Protein AF-A0A2G5DQH4-F1 (afdb_monomer)

Secondary structure (DSSP, 8-state):
-TTT-SS--PPPHHHHHS-HHHHHHHHHHHTTTGGGHHHHHHHHHHS-GGGS-TTTHHHHHHHHHHHHHIIIIIHHHHHHHHHHHHHIIIIIHHHHHHHHHHHHHHHHHH--TT-PPPPGGG--HHHHHHHSSEEEE--HHHHHHTTTTT-HHHHHH-TTS-GGGHHHHHHHHHHHHGGG-EEEE--HHHHHHHHHT--EEETTTEEE-HHHH-TTT-HHHHHHHHHS----

pLDDT: mean 91.18, std 9.15, range [42.0, 98.44]

Nearest PDB structures (foldseek):
  8xks-assembly1_K  TM=8.852E-01  e=1.073E-12  Chlamydomonas reinhardtii
  8xqx-assembly1_M  TM=8.611E-01  e=6.647E-13  Chlamydomonas reinhardtii

Mean predicted aligned error: 4.81 Å

Organism: Aquilegia coerulea (NCBI:txid218851)

Foldseek 3Di:
DQPPDPQDDFAAPCQCVVDPVSVLVLLCCLAVVLLQCVVVVCVVQLPDLVNDDPVCSVVSVVVVVVVVVCVVPVLVVQCVVPNPVSCCVVPVVVVSVVSNVVSVLSLQFQDDQPQADDDPVPDDLVLCLAQRTEQEADDVVVCVVVLNSSLPSVCSVPVPQGSVCSVVVSVVCCVPPVVSHHYYYDDQLSVLCSNAAAHHQDNPRRTGGCCVSPVPSNPSSVVSNVPTDNTD

Sequence (232 aa):
MLTGDTAWHPPYKNEFQSSTPLRKAMIFGYGPLRTFMSIGHWLIWHFNLEKFRPSEIKRVKISLACVFAFMAIGWPLIVYYTGIWGWIKFWLMPWLGYHFWMSTFTMVHHTAPHIPFKAPKEWNAAQAQLNGTVHCDYPRWIEILCHDINVHIPHHISPRIPSYNLRGAHQSLQENWGKYLNEASWNWRLMKTILTICHVYDEEQNYVSFEEIAPEDSQPIAFLRKMMPDTA

Solvent-accessible surface area (backbone atoms only — not comparable to full-atom values): 12705 Å² total; per-residue (Å²): 52,79,87,73,44,87,86,69,70,65,52,45,60,66,67,49,68,69,38,71,70,59,30,52,50,46,52,46,39,55,22,88,38,31,42,45,41,46,52,59,50,46,59,66,55,74,71,39,72,87,77,49,57,82,93,42,46,69,61,51,52,50,54,50,49,52,52,50,49,42,56,71,48,49,51,56,50,39,30,70,78,49,34,69,66,35,35,43,62,74,45,51,48,54,51,50,51,50,30,34,50,54,21,43,51,54,44,56,28,64,52,55,72,87,46,70,76,37,56,75,93,74,53,48,72,66,58,47,32,44,42,51,28,30,27,37,51,62,64,67,70,57,28,61,78,53,52,41,59,38,49,35,39,47,41,64,71,37,75,81,61,52,53,94,48,29,64,63,48,41,50,53,42,45,78,77,45,41,95,48,53,39,77,50,66,73,33,44,33,59,53,41,46,44,40,51,35,55,47,28,49,35,93,90,55,32,38,41,26,54,54,78,80,38,53,90,77,23,57,68,38,56,51,48,57,72,71,46,56,76,51,115

InterPro domains:
  IPR005804 Fatty acid desaturase domain [PF00487] (6-181)
  IPR012171 Fatty acid desaturase [PTHR32100] (2-205)

Radius of gyration: 19.72 Å; Cα contacts (8 Å, |Δi|>4): 278; chains: 1; bounding box: 48×48×58 Å

Structure (mmCIF, N/CA/C/O backbone):
data_AF-A0A2G5DQH4-F1
#
_entry.id   AF-A0A2G5DQH4-F1
#
loop_
_atom_site.group_PDB
_atom_site.id
_atom_site.type_symbol
_atom_site.label_atom_id
_atom_site.label_alt_id
_atom_site.label_comp_id
_atom_site.label_asym_id
_atom_site.label_entity_id
_atom_site.label_seq_id
_atom_site.pdbx_PDB_ins_code
_atom_site.Cartn_x
_atom_site.Cartn_y
_atom_site.Cartn_z
_atom_site.occupancy
_atom_site.B_iso_or_equiv
_atom_site.auth_seq_id
_atom_site.auth_comp_id
_atom_site.auth_asym_id
_atom_site.auth_atom_id
_atom_site.pdbx_PDB_model_num
ATOM 1 N N . MET A 1 1 ? 1.771 -2.542 19.227 1.00 45.59 1 MET A N 1
ATOM 2 C CA . MET A 1 1 ? 1.569 -2.320 17.779 1.00 45.59 1 MET A CA 1
ATOM 3 C C . MET A 1 1 ? 2.196 -1.020 17.318 1.00 45.59 1 MET A C 1
ATOM 5 O O . MET A 1 1 ? 3.035 -1.102 16.445 1.00 45.59 1 MET A O 1
ATOM 9 N N . LEU A 1 2 ? 1.927 0.136 17.932 1.00 42.00 2 LEU A N 1
ATOM 10 C CA . LEU A 1 2 ? 2.405 1.425 17.395 1.00 42.00 2 LEU A CA 1
ATOM 11 C C . LEU A 1 2 ? 3.932 1.576 17.202 1.00 42.00 2 LEU A C 1
ATOM 13 O O . LEU A 1 2 ? 4.357 2.363 16.367 1.00 42.00 2 LEU A O 1
ATOM 17 N N . THR A 1 3 ? 4.761 0.837 17.945 1.00 43.44 3 THR A N 1
ATOM 18 C CA . THR A 1 3 ? 6.232 0.827 17.788 1.00 43.44 3 THR A CA 1
ATOM 19 C C . THR A 1 3 ? 6.815 -0.538 17.404 1.00 43.44 3 THR A C 1
ATOM 21 O O . THR A 1 3 ? 8.019 -0.648 17.195 1.00 43.44 3 THR A O 1
ATOM 24 N N . GLY A 1 4 ? 5.985 -1.585 17.332 1.00 43.66 4 GLY A N 1
ATOM 25 C CA . GLY A 1 4 ? 6.415 -2.967 17.057 1.00 43.66 4 GLY A CA 1
ATOM 26 C C . GLY A 1 4 ? 5.836 -3.564 15.773 1.00 43.66 4 GLY A C 1
ATOM 27 O O . GLY A 1 4 ? 6.356 -4.565 15.290 1.00 43.66 4 GLY A O 1
ATOM 28 N N . ASP A 1 5 ? 4.778 -2.961 15.227 1.00 51.75 5 ASP A N 1
ATOM 29 C CA . ASP A 1 5 ? 4.293 -3.235 13.878 1.00 51.75 5 ASP A CA 1
ATOM 30 C C . ASP A 1 5 ? 5.127 -2.399 12.905 1.00 51.75 5 ASP A C 1
ATOM 32 O O . ASP A 1 5 ? 5.158 -1.171 12.978 1.00 51.75 5 ASP A O 1
ATOM 36 N N . THR A 1 6 ? 5.880 -3.076 12.048 1.00 51.16 6 THR A N 1
ATOM 37 C CA . THR A 1 6 ? 6.781 -2.440 11.084 1.00 51.16 6 THR A CA 1
ATOM 38 C C . THR A 1 6 ? 6.105 -2.156 9.745 1.00 51.16 6 THR A C 1
ATOM 40 O O . THR A 1 6 ? 6.731 -1.535 8.885 1.00 51.16 6 THR A O 1
ATOM 43 N N . ALA A 1 7 ? 4.864 -2.609 9.541 1.00 52.09 7 ALA A N 1
ATOM 44 C CA . ALA A 1 7 ? 4.185 -2.529 8.253 1.00 52.09 7 ALA A CA 1
ATOM 45 C C . ALA A 1 7 ? 3.324 -1.265 8.116 1.00 52.09 7 ALA A C 1
ATOM 47 O O . ALA A 1 7 ? 3.324 -0.642 7.051 1.00 52.09 7 ALA A O 1
ATOM 48 N N . TRP A 1 8 ? 2.608 -0.865 9.174 1.00 65.88 8 TRP A N 1
ATOM 49 C CA . TRP A 1 8 ? 1.694 0.280 9.136 1.00 65.88 8 TRP A CA 1
ATOM 50 C C . TRP A 1 8 ? 1.482 0.916 10.517 1.00 65.88 8 TRP A C 1
ATOM 52 O O . TRP A 1 8 ? 1.213 0.219 11.493 1.00 65.88 8 TRP A O 1
ATOM 62 N N . HIS A 1 9 ? 1.530 2.250 10.592 1.00 74.19 9 HIS A N 1
ATOM 63 C CA . HIS A 1 9 ? 1.085 3.004 11.764 1.00 74.19 9 HIS A CA 1
ATOM 64 C C . HIS A 1 9 ? 0.347 4.285 11.332 1.00 74.19 9 HIS A C 1
ATOM 66 O O . HIS A 1 9 ? 0.836 5.014 10.466 1.00 74.19 9 HIS A O 1
ATOM 72 N N . PRO A 1 10 ? -0.830 4.587 11.905 1.00 82.50 10 PRO A N 1
ATOM 73 C CA . PRO A 1 10 ? -1.456 5.891 11.729 1.00 82.50 10 PRO A CA 1
ATOM 74 C C . PRO A 1 10 ? -0.605 6.994 12.384 1.00 82.50 10 PRO A C 1
ATOM 76 O O . PRO A 1 10 ? 0.121 6.723 13.345 1.00 82.50 10 PRO A O 1
ATOM 79 N N . PRO A 1 11 ? -0.690 8.240 11.892 1.00 86.94 11 PRO A N 1
ATOM 80 C CA . PRO A 1 11 ? -0.103 9.391 12.562 1.00 86.94 11 PRO A CA 1
ATOM 81 C C . PRO A 1 11 ? -0.730 9.601 13.943 1.00 86.94 11 PRO A C 1
ATOM 83 O O . PRO A 1 11 ? -1.911 9.310 14.165 1.00 86.94 11 PRO A O 1
ATOM 86 N N . TYR A 1 12 ? 0.054 10.161 14.859 1.00 86.50 12 TYR A N 1
ATOM 87 C CA . TYR A 1 12 ? -0.428 10.578 16.170 1.00 86.50 12 TYR A CA 1
ATOM 88 C C . TYR A 1 12 ? -1.029 11.990 16.139 1.00 86.50 12 TYR A C 1
ATOM 90 O O . TYR A 1 12 ? -0.661 12.836 15.319 1.00 86.50 12 TYR A O 1
ATOM 98 N N . LYS A 1 13 ? -1.916 12.293 17.098 1.00 86.94 13 LYS A N 1
ATOM 99 C CA . LYS A 1 13 ? -2.510 13.635 17.261 1.00 86.94 13 LYS A CA 1
ATOM 100 C C . LYS A 1 13 ? -1.456 14.739 17.433 1.00 86.94 13 LYS A C 1
ATOM 102 O O . LYS A 1 13 ? -1.598 15.810 16.850 1.00 86.94 13 LYS A O 1
ATOM 107 N N . ASN A 1 14 ? -0.383 14.485 18.184 1.00 87.12 14 ASN A N 1
ATOM 108 C CA . ASN A 1 14 ? 0.699 15.456 18.391 1.00 87.12 14 ASN A CA 1
ATOM 109 C C . ASN A 1 14 ? 1.501 15.723 17.102 1.00 87.12 14 ASN A C 1
ATOM 111 O O . ASN A 1 14 ? 1.819 16.874 16.812 1.00 87.12 14 ASN A O 1
ATOM 115 N N . GLU A 1 15 ? 1.779 14.691 16.299 1.00 85.88 15 GLU A N 1
ATOM 116 C CA . GLU A 1 15 ? 2.396 14.840 14.974 1.00 85.88 15 GLU A CA 1
ATOM 117 C C . GLU A 1 15 ? 1.488 15.658 14.057 1.00 85.88 15 GLU A C 1
ATOM 119 O O . GLU A 1 15 ? 1.948 16.585 13.385 1.00 85.88 15 GLU A O 1
ATOM 124 N N . PHE A 1 16 ? 0.183 15.379 14.102 1.00 87.81 16 PHE A N 1
ATOM 125 C CA . PHE A 1 16 ? -0.828 16.103 13.345 1.00 87.81 16 PHE A CA 1
ATOM 126 C C . PHE A 1 16 ? -0.912 17.592 13.689 1.00 87.81 16 PHE A C 1
ATOM 128 O O . PHE A 1 16 ? -1.070 18.433 12.802 1.00 87.81 16 PHE A O 1
ATOM 135 N N . GLN A 1 17 ? -0.764 17.931 14.966 1.00 87.38 17 GLN A N 1
ATOM 136 C CA . GLN A 1 17 ? -0.844 19.304 15.464 1.00 87.38 17 GLN A CA 1
ATOM 137 C C . GLN A 1 17 ? 0.491 20.064 15.410 1.00 87.38 17 GLN A C 1
ATOM 139 O O . GLN A 1 17 ? 0.510 21.266 15.658 1.00 87.38 17 GLN A O 1
ATOM 144 N N . SER A 1 18 ? 1.595 19.398 15.059 1.00 88.44 18 SER A N 1
ATOM 145 C CA . SER A 1 18 ? 2.945 19.975 15.126 1.00 88.44 18 SER A CA 1
ATOM 146 C C . SER A 1 18 ? 3.173 21.173 14.196 1.00 88.44 18 SER A C 1
ATOM 148 O O . SER A 1 18 ? 3.868 22.117 14.565 1.00 88.44 18 SER A O 1
ATOM 150 N N . SER A 1 19 ? 2.612 21.157 12.981 1.00 92.31 19 SER A N 1
ATOM 151 C CA . SER A 1 19 ? 2.711 22.275 12.039 1.00 92.31 19 SER A CA 1
ATOM 152 C C . SER A 1 19 ? 1.626 22.231 10.965 1.00 92.31 19 SER A C 1
ATOM 154 O O . SER A 1 19 ? 1.216 21.164 10.508 1.00 92.31 19 SER A O 1
ATOM 156 N N . THR A 1 20 ? 1.199 23.406 10.497 1.00 91.38 20 THR A N 1
ATOM 157 C CA . THR A 1 20 ? 0.192 23.535 9.431 1.00 91.38 20 THR A CA 1
ATOM 158 C C . THR A 1 20 ? 0.613 22.883 8.104 1.00 91.38 20 THR A C 1
ATOM 160 O O . THR A 1 20 ? -0.224 22.208 7.501 1.00 91.38 20 THR A O 1
ATOM 163 N N . PRO A 1 21 ? 1.866 23.021 7.614 1.00 93.12 21 PRO A N 1
ATOM 164 C CA . PRO A 1 21 ? 2.277 22.363 6.373 1.00 93.12 21 PRO A CA 1
ATOM 165 C C . PRO A 1 21 ? 2.238 20.837 6.476 1.00 93.12 21 PRO A C 1
ATOM 167 O O . PRO A 1 21 ? 1.704 20.182 5.581 1.00 93.12 21 PRO A O 1
ATOM 170 N N . LEU A 1 22 ? 2.741 20.272 7.583 1.00 91.00 22 LEU A N 1
ATOM 171 C CA . LEU A 1 22 ? 2.710 18.828 7.803 1.00 91.00 22 LEU A CA 1
ATOM 172 C C . LEU A 1 22 ? 1.266 18.333 7.919 1.00 91.00 22 LEU A C 1
ATOM 174 O O . LEU A 1 22 ? 0.909 17.359 7.261 1.00 91.00 22 LEU A O 1
ATOM 178 N N . A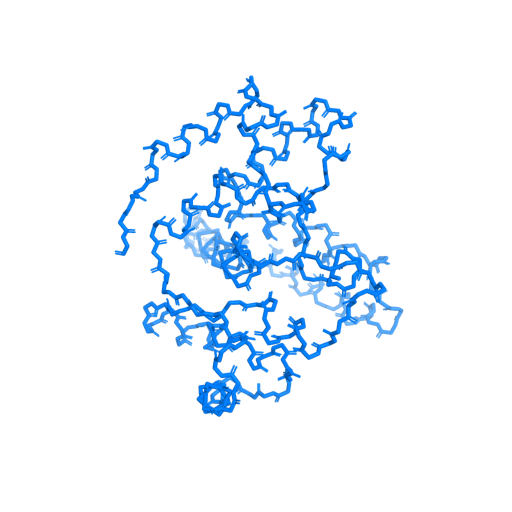RG A 1 23 ? 0.414 19.047 8.668 1.00 92.94 23 ARG A N 1
ATOM 179 C CA . ARG A 1 23 ? -1.022 18.765 8.790 1.00 92.94 23 ARG A CA 1
ATOM 180 C C . ARG A 1 23 ? -1.699 18.648 7.428 1.00 92.94 23 ARG A C 1
ATOM 182 O O . ARG A 1 23 ? -2.320 17.630 7.134 1.00 92.94 23 ARG A O 1
ATOM 189 N N . LYS A 1 24 ? -1.526 19.651 6.563 1.00 93.56 24 LYS A N 1
ATOM 190 C CA . LYS A 1 24 ? -2.089 19.642 5.203 1.00 93.56 24 LYS A CA 1
ATOM 191 C C . LYS A 1 24 ? -1.527 18.499 4.358 1.00 93.56 24 LYS A C 1
ATOM 193 O O . LYS A 1 24 ? -2.290 17.833 3.663 1.00 93.56 24 LYS A O 1
ATOM 198 N N . ALA A 1 25 ? -0.224 18.228 4.448 1.00 92.62 25 ALA A N 1
ATOM 199 C CA . ALA A 1 25 ? 0.393 17.101 3.752 1.00 92.62 25 ALA A CA 1
ATOM 200 C C . ALA A 1 25 ? -0.187 15.750 4.205 1.00 92.62 25 ALA A C 1
ATOM 202 O O . ALA A 1 25 ? -0.472 14.901 3.364 1.00 92.62 25 ALA A O 1
ATOM 203 N N . MET A 1 26 ? -0.430 15.562 5.507 1.00 93.25 26 MET A N 1
ATOM 204 C CA . MET A 1 26 ? -1.074 14.356 6.037 1.00 93.25 26 MET A CA 1
ATOM 205 C C . MET A 1 26 ? -2.530 14.234 5.595 1.00 93.25 26 MET A C 1
ATOM 207 O O . MET A 1 26 ? -2.931 13.142 5.211 1.00 93.25 26 MET A O 1
ATOM 211 N N . ILE A 1 27 ? -3.298 15.329 5.571 1.00 94.75 27 ILE A N 1
ATOM 212 C CA . ILE A 1 27 ? -4.686 15.323 5.079 1.00 94.75 27 ILE A CA 1
ATOM 213 C C . ILE A 1 27 ? -4.748 14.846 3.624 1.00 94.75 27 ILE A C 1
ATOM 215 O O . ILE A 1 27 ? -5.525 13.952 3.291 1.00 94.75 27 ILE A O 1
ATOM 219 N N . PHE A 1 28 ? -3.900 15.392 2.750 1.00 94.00 28 PHE A N 1
ATOM 220 C CA . PHE A 1 28 ? -3.856 14.955 1.353 1.00 94.00 28 PHE A CA 1
ATOM 221 C C . PHE A 1 28 ? -3.304 13.533 1.199 1.00 94.00 28 PHE A C 1
ATOM 223 O O . PHE A 1 28 ? -3.848 12.747 0.422 1.00 94.00 28 PHE A O 1
ATOM 230 N N . GLY A 1 29 ? -2.246 13.204 1.942 1.00 92.81 29 GLY A N 1
ATOM 231 C CA . GLY A 1 29 ? -1.572 11.911 1.894 1.00 92.81 29 GLY A CA 1
ATOM 232 C C . GLY A 1 29 ? -2.454 10.764 2.375 1.00 92.81 29 GLY A C 1
ATOM 233 O O . GLY A 1 29 ? -2.651 9.811 1.636 1.00 92.81 29 GLY A O 1
ATOM 234 N N . TYR A 1 30 ? -3.022 10.869 3.578 1.00 91.62 30 TYR A N 1
ATOM 235 C CA . TYR A 1 30 ? -3.849 9.827 4.201 1.00 91.62 30 TYR A CA 1
ATOM 236 C C . TYR A 1 30 ? -5.329 9.874 3.785 1.00 91.62 30 TYR A C 1
ATOM 238 O O . TYR A 1 30 ? -6.086 8.979 4.159 1.00 91.62 30 TYR A O 1
ATOM 246 N N . GLY A 1 31 ? -5.731 10.878 3.002 1.00 92.75 31 GLY A N 1
ATOM 247 C CA . GLY A 1 31 ? -7.040 10.956 2.359 1.00 92.75 31 GLY A CA 1
ATOM 248 C C . GLY A 1 31 ? -6.950 10.638 0.859 1.00 92.75 31 GLY A C 1
ATOM 249 O O . GLY A 1 31 ? -6.717 9.481 0.501 1.00 92.75 31 GLY A O 1
ATOM 250 N N . PRO A 1 32 ? -7.100 11.626 -0.048 1.00 93.38 32 PRO A N 1
ATOM 251 C CA . PRO A 1 32 ? -7.205 11.383 -1.492 1.00 93.38 32 PRO A CA 1
ATOM 252 C C . PRO A 1 32 ? -6.044 10.606 -2.126 1.00 93.38 32 PRO A C 1
ATOM 254 O O . PRO A 1 32 ? -6.254 9.891 -3.103 1.00 93.38 32 PRO A O 1
ATOM 257 N N . LEU A 1 33 ? -4.822 10.748 -1.603 1.00 94.38 33 LEU A N 1
ATOM 258 C CA . LEU A 1 33 ? -3.624 10.123 -2.172 1.00 94.38 33 LEU A CA 1
ATOM 259 C C . LEU A 1 33 ? -3.211 8.832 -1.456 1.00 94.38 33 LEU A C 1
ATOM 261 O O . LEU A 1 33 ? -2.172 8.259 -1.794 1.00 94.38 33 LEU A O 1
ATOM 265 N N . ARG A 1 34 ? -4.010 8.336 -0.502 1.00 93.06 34 ARG A N 1
ATOM 266 C CA . ARG A 1 34 ? -3.618 7.189 0.332 1.00 93.06 34 ARG A CA 1
ATOM 267 C C . ARG A 1 34 ? -3.392 5.925 -0.481 1.00 93.06 34 ARG A C 1
ATOM 269 O O . ARG A 1 34 ? -2.460 5.176 -0.204 1.00 93.06 34 ARG A O 1
ATOM 276 N N . THR A 1 35 ? -4.164 5.739 -1.549 1.00 93.88 35 THR A N 1
ATOM 277 C CA . THR A 1 35 ? -3.999 4.626 -2.494 1.00 93.88 35 THR A CA 1
ATOM 278 C C . THR A 1 35 ? -2.687 4.685 -3.285 1.00 93.88 35 THR A C 1
ATOM 280 O O . THR A 1 35 ? -2.313 3.701 -3.904 1.00 93.88 35 THR A O 1
ATOM 283 N N . PHE A 1 36 ? -1.929 5.779 -3.227 1.00 95.44 36 PHE A N 1
ATOM 284 C CA . PHE A 1 36 ? -0.620 5.911 -3.873 1.00 95.44 36 PHE A CA 1
ATOM 285 C C . PHE A 1 36 ? 0.521 6.180 -2.882 1.00 95.44 36 PHE A C 1
ATOM 287 O O . PHE A 1 36 ? 1.663 6.387 -3.296 1.00 95.44 36 PHE A O 1
ATOM 294 N N . MET A 1 37 ? 0.265 6.128 -1.570 1.00 92.12 37 MET A N 1
ATOM 295 C CA . MET A 1 37 ? 1.291 6.377 -0.548 1.00 92.12 37 MET A CA 1
ATOM 296 C C . MET A 1 37 ? 2.463 5.392 -0.600 1.00 92.12 37 MET A C 1
ATOM 298 O O . MET A 1 37 ? 3.572 5.740 -0.182 1.00 92.12 37 MET A O 1
ATOM 302 N N . SER A 1 38 ? 2.268 4.197 -1.167 1.00 93.00 38 SER A N 1
ATOM 303 C CA . SER A 1 38 ? 3.363 3.250 -1.389 1.00 93.00 38 SER A CA 1
ATOM 304 C C . SER A 1 38 ? 4.476 3.808 -2.291 1.00 93.00 38 SER A C 1
ATOM 306 O O . SER A 1 38 ? 5.608 3.350 -2.173 1.00 93.00 38 SER A O 1
ATOM 308 N N . ILE A 1 39 ? 4.213 4.821 -3.129 1.00 94.81 39 ILE A N 1
ATOM 309 C CA . ILE A 1 39 ? 5.245 5.520 -3.917 1.00 94.81 39 ILE A CA 1
ATOM 310 C C . ILE A 1 39 ? 6.213 6.261 -2.990 1.00 94.81 39 ILE A C 1
ATOM 312 O O . ILE A 1 39 ? 7.429 6.108 -3.097 1.00 94.81 39 ILE A O 1
ATOM 316 N N . GLY A 1 40 ? 5.674 7.044 -2.050 1.00 91.31 40 GLY A N 1
ATOM 317 C CA . GLY A 1 40 ? 6.476 7.774 -1.069 1.00 91.31 40 GLY A CA 1
ATOM 318 C C . GLY A 1 40 ? 7.248 6.818 -0.162 1.00 91.31 40 GLY A C 1
ATOM 319 O O . GLY A 1 40 ? 8.450 6.988 0.035 1.00 91.31 40 GLY A O 1
ATOM 320 N N . HIS A 1 41 ? 6.585 5.759 0.316 1.00 89.00 41 HIS A N 1
ATOM 321 C CA . HIS A 1 41 ? 7.243 4.697 1.078 1.00 89.00 41 HIS A CA 1
ATOM 322 C C . HIS A 1 41 ? 8.394 4.061 0.282 1.00 89.00 41 HIS A C 1
ATOM 324 O O . HIS A 1 41 ? 9.503 3.929 0.796 1.00 89.00 41 HIS A O 1
ATOM 330 N N . TRP A 1 42 ? 8.160 3.710 -0.984 1.00 91.50 42 TRP A N 1
ATOM 331 C CA . TRP A 1 42 ? 9.169 3.124 -1.860 1.00 91.50 42 TRP A CA 1
ATOM 332 C C . TRP A 1 42 ? 10.397 4.032 -2.001 1.00 91.50 42 TRP A C 1
ATOM 334 O O . TRP A 1 42 ? 11.510 3.586 -1.723 1.00 91.50 42 TRP A O 1
ATOM 344 N N . LEU A 1 43 ? 10.199 5.317 -2.312 1.00 91.94 43 LEU A N 1
ATOM 345 C CA . LEU A 1 43 ? 11.286 6.292 -2.448 1.00 91.94 43 LEU A CA 1
ATOM 346 C C . LEU A 1 43 ? 12.088 6.472 -1.149 1.00 91.94 43 LEU A C 1
ATOM 348 O O . LEU A 1 43 ? 13.317 6.453 -1.176 1.00 91.94 43 LEU A O 1
ATOM 352 N N . ILE A 1 44 ? 11.408 6.610 -0.008 1.00 89.56 44 ILE A N 1
ATOM 353 C CA . ILE A 1 44 ? 12.046 6.892 1.288 1.00 89.56 44 ILE A CA 1
ATOM 354 C C . ILE A 1 44 ? 12.793 5.671 1.839 1.00 89.56 44 ILE A C 1
ATOM 356 O O . ILE A 1 44 ? 13.857 5.816 2.446 1.00 89.56 44 ILE A O 1
ATOM 360 N N . TRP A 1 45 ? 12.234 4.470 1.671 1.00 87.69 45 TRP A N 1
ATOM 361 C CA . TRP A 1 45 ? 12.754 3.263 2.316 1.00 87.69 45 TRP A CA 1
ATOM 362 C C . TRP A 1 45 ? 13.700 2.451 1.440 1.00 87.69 45 TRP A C 1
ATOM 364 O O . TRP A 1 45 ? 14.658 1.891 1.963 1.00 87.69 45 TRP A O 1
ATOM 374 N N . HIS A 1 46 ? 13.478 2.398 0.126 1.00 89.88 46 HIS A N 1
ATOM 375 C CA . HIS A 1 46 ? 14.190 1.447 -0.732 1.00 89.88 46 HIS A CA 1
ATOM 376 C C . HIS A 1 46 ? 15.438 2.035 -1.400 1.00 89.88 46 HIS A C 1
ATOM 378 O O . HIS A 1 46 ? 16.288 1.278 -1.862 1.00 89.88 46 HIS A O 1
ATOM 384 N N . PHE A 1 47 ? 15.586 3.364 -1.404 1.00 92.50 47 PHE A N 1
ATOM 385 C CA . PHE A 1 47 ? 16.745 4.055 -1.986 1.00 92.50 47 PHE A CA 1
ATOM 386 C C . PHE A 1 47 ? 17.743 4.585 -0.949 1.00 92.50 47 PHE A C 1
ATOM 388 O O . PHE A 1 47 ? 18.824 5.032 -1.327 1.00 92.50 47 PHE A O 1
ATOM 395 N N . ASN A 1 48 ? 17.429 4.505 0.349 1.00 93.12 48 ASN A N 1
ATOM 396 C CA . ASN A 1 48 ? 18.362 4.870 1.414 1.00 93.12 48 ASN A CA 1
ATOM 397 C C . ASN A 1 48 ? 19.034 3.617 2.006 1.00 93.12 48 ASN A C 1
ATOM 399 O O . ASN A 1 48 ? 18.409 2.848 2.734 1.00 93.12 48 ASN A O 1
ATOM 403 N N . LEU A 1 49 ? 20.331 3.442 1.729 1.00 93.38 49 LEU A N 1
ATOM 404 C CA . LEU A 1 49 ? 21.120 2.301 2.208 1.00 93.38 49 LEU A CA 1
ATOM 405 C C . LEU A 1 49 ? 21.275 2.246 3.737 1.00 93.38 49 LEU A C 1
ATOM 407 O O . LEU A 1 49 ? 21.489 1.162 4.273 1.00 93.38 49 LEU A O 1
ATOM 411 N N . GLU A 1 50 ? 21.135 3.372 4.439 1.00 93.06 50 GLU A N 1
ATOM 412 C CA . GLU A 1 50 ? 21.251 3.455 5.904 1.00 93.06 50 GLU A CA 1
ATOM 413 C C . GLU A 1 50 ? 20.110 2.727 6.627 1.00 93.06 50 GLU A C 1
ATOM 415 O O . GLU A 1 50 ? 20.236 2.371 7.796 1.00 93.06 50 GLU A O 1
ATOM 420 N N . LYS A 1 51 ? 18.996 2.469 5.929 1.00 89.69 51 LYS A N 1
ATOM 421 C CA . LYS A 1 51 ? 17.833 1.752 6.471 1.00 89.69 51 LYS A CA 1
ATOM 422 C C . LYS A 1 51 ? 17.981 0.227 6.439 1.00 89.69 51 LYS A C 1
ATOM 424 O O . LYS A 1 51 ? 17.119 -0.473 6.967 1.00 89.69 51 LYS A O 1
ATOM 429 N N . PHE A 1 52 ? 19.046 -0.296 5.833 1.00 91.62 52 PHE A N 1
ATOM 430 C CA . PHE A 1 52 ? 19.271 -1.732 5.675 1.00 91.62 52 PHE A CA 1
ATOM 431 C C . PHE A 1 52 ? 20.350 -2.251 6.620 1.00 91.62 52 PHE A C 1
ATOM 433 O O . PHE A 1 52 ? 21.296 -1.546 6.972 1.00 91.62 52 PHE A O 1
ATOM 440 N N . ARG A 1 53 ? 20.257 -3.534 6.994 1.00 93.31 53 ARG A N 1
ATOM 441 C CA . ARG A 1 53 ? 21.308 -4.164 7.800 1.00 93.31 53 ARG A CA 1
ATOM 442 C C . ARG A 1 53 ? 22.610 -4.248 6.995 1.00 93.31 53 ARG A C 1
ATOM 444 O O . ARG A 1 53 ? 22.554 -4.527 5.794 1.00 93.31 53 ARG A O 1
ATOM 451 N N . PRO A 1 54 ? 23.792 -4.144 7.632 1.00 96.06 54 PRO A N 1
ATOM 452 C CA . PRO A 1 54 ? 25.075 -4.246 6.930 1.00 96.06 54 PRO A CA 1
ATOM 453 C C . PRO A 1 54 ? 25.216 -5.502 6.052 1.00 96.06 54 PRO A C 1
ATOM 455 O O . PRO A 1 54 ? 25.758 -5.437 4.949 1.00 96.06 54 PRO A O 1
ATOM 458 N N . SER A 1 55 ? 24.654 -6.635 6.489 1.00 96.62 55 SER A N 1
ATOM 459 C CA . SER A 1 55 ? 24.650 -7.909 5.750 1.00 96.62 55 SER A CA 1
ATOM 460 C C . SER A 1 55 ? 23.753 -7.924 4.501 1.00 96.62 55 SER A C 1
ATOM 462 O O . SER A 1 55 ? 23.817 -8.849 3.687 1.00 96.62 55 SER A O 1
ATOM 464 N N . GLU A 1 56 ? 22.901 -6.919 4.319 1.00 95.50 56 GLU A N 1
ATOM 465 C CA . GLU A 1 56 ? 21.943 -6.815 3.215 1.00 95.50 56 GLU A CA 1
ATOM 466 C C . GLU A 1 56 ? 22.394 -5.828 2.145 1.00 95.50 56 GLU A C 1
ATOM 468 O O . GLU A 1 56 ? 22.033 -5.996 0.980 1.00 95.50 56 GLU A O 1
ATOM 473 N N . ILE A 1 57 ? 23.252 -4.866 2.502 1.00 96.06 57 ILE A N 1
ATOM 474 C CA . ILE A 1 57 ? 23.681 -3.760 1.635 1.00 96.06 57 ILE A CA 1
ATOM 475 C C . ILE A 1 57 ? 24.168 -4.251 0.268 1.00 96.06 57 ILE A C 1
ATOM 477 O O . ILE A 1 57 ? 23.811 -3.668 -0.753 1.00 96.06 57 ILE A O 1
ATOM 481 N N . LYS A 1 58 ? 24.948 -5.341 0.205 1.00 97.25 58 LYS A N 1
ATOM 482 C CA . LYS A 1 58 ? 25.426 -5.885 -1.080 1.00 97.25 58 LYS A CA 1
ATOM 483 C C . LYS A 1 58 ? 24.266 -6.305 -1.992 1.00 97.25 58 LYS A C 1
ATOM 485 O O . LYS A 1 58 ? 24.289 -5.996 -3.178 1.00 97.25 58 LYS A O 1
ATOM 490 N N . ARG A 1 59 ? 23.250 -6.979 -1.442 1.00 97.00 59 ARG A N 1
ATOM 491 C CA . ARG A 1 59 ? 22.058 -7.415 -2.188 1.00 97.00 59 ARG A CA 1
ATOM 492 C C . ARG A 1 59 ? 21.217 -6.218 -2.629 1.00 97.00 59 ARG A C 1
ATOM 494 O O . ARG A 1 59 ? 20.803 -6.168 -3.782 1.00 97.00 59 ARG A O 1
ATOM 501 N N . VAL A 1 60 ? 21.050 -5.225 -1.755 1.00 96.12 60 VAL A N 1
ATOM 502 C CA . VAL A 1 60 ? 20.323 -3.984 -2.070 1.00 96.12 60 VAL A CA 1
ATOM 503 C C . VAL A 1 60 ? 21.014 -3.208 -3.190 1.00 96.12 60 VAL A C 1
ATOM 505 O O . VAL A 1 60 ? 20.356 -2.801 -4.140 1.00 96.12 60 VAL A O 1
ATOM 508 N N . LYS A 1 61 ? 22.347 -3.070 -3.153 1.00 97.12 61 LYS A N 1
ATOM 509 C CA . LYS A 1 61 ? 23.116 -2.417 -4.227 1.00 97.12 61 LYS A CA 1
ATOM 510 C C . LYS A 1 61 ? 22.933 -3.108 -5.578 1.00 97.12 61 LYS A C 1
ATOM 512 O O . LYS A 1 61 ? 22.778 -2.419 -6.579 1.00 97.12 61 LYS A O 1
ATOM 517 N N . ILE A 1 62 ? 22.920 -4.442 -5.606 1.00 97.50 62 ILE A N 1
ATOM 518 C CA . ILE A 1 62 ? 22.641 -5.204 -6.834 1.00 97.50 62 ILE A CA 1
ATOM 519 C C . ILE A 1 62 ? 21.217 -4.915 -7.322 1.00 97.50 62 ILE A C 1
ATOM 521 O O . ILE A 1 62 ? 21.033 -4.590 -8.490 1.00 97.50 62 ILE A O 1
ATOM 525 N N . SER A 1 63 ? 20.225 -4.954 -6.429 1.00 96.56 63 SER A N 1
ATOM 526 C CA . SER A 1 63 ? 18.834 -4.636 -6.772 1.00 96.56 63 SER A CA 1
ATOM 527 C C . SER A 1 63 ? 18.691 -3.226 -7.353 1.00 96.56 63 SER A C 1
ATOM 529 O O . SER A 1 63 ? 18.052 -3.049 -8.387 1.00 96.56 63 SER A O 1
ATOM 531 N N . LEU A 1 64 ? 19.312 -2.222 -6.726 1.00 96.88 64 LEU A N 1
ATOM 532 C CA . LEU A 1 64 ? 19.302 -0.841 -7.213 1.00 96.88 64 LEU A CA 1
ATOM 533 C C . LEU A 1 64 ? 20.013 -0.714 -8.562 1.00 96.88 64 LEU A C 1
ATOM 535 O O . LEU A 1 64 ? 19.503 -0.042 -9.452 1.00 96.88 64 LEU A O 1
ATOM 539 N N . ALA A 1 65 ? 21.145 -1.397 -8.750 1.00 97.81 65 ALA A N 1
ATOM 540 C CA . ALA A 1 65 ? 21.839 -1.424 -10.033 1.00 97.81 65 ALA A CA 1
ATOM 541 C C . ALA A 1 65 ? 20.946 -1.996 -11.146 1.00 97.81 65 ALA A C 1
ATOM 543 O O . ALA A 1 65 ? 20.900 -1.423 -12.230 1.00 97.81 65 ALA A O 1
ATOM 544 N N . CYS A 1 66 ? 20.182 -3.061 -10.879 1.00 97.69 66 CYS A N 1
ATOM 545 C CA . CYS A 1 66 ? 19.206 -3.598 -11.831 1.00 97.69 66 CYS A CA 1
ATOM 546 C C . CYS A 1 66 ? 18.091 -2.591 -12.156 1.00 97.69 66 CYS A C 1
ATOM 548 O O . CYS A 1 66 ? 17.750 -2.425 -13.326 1.00 97.69 66 CYS A O 1
ATOM 550 N N . VAL A 1 67 ? 17.554 -1.891 -11.148 1.00 96.06 67 VAL A N 1
ATOM 551 C CA . VAL A 1 67 ? 16.531 -0.847 -11.344 1.00 96.06 67 VAL A CA 1
ATOM 552 C C . VAL A 1 67 ? 17.069 0.283 -12.223 1.00 96.06 67 VAL A C 1
ATOM 554 O O . VAL A 1 67 ? 16.446 0.631 -13.224 1.00 96.06 67 VAL A O 1
ATOM 557 N N . PHE A 1 68 ? 18.252 0.818 -11.910 1.00 97.38 68 PHE A N 1
ATOM 558 C CA . PHE A 1 68 ? 18.853 1.897 -12.696 1.00 97.38 68 PHE A CA 1
ATOM 559 C C . PHE A 1 68 ? 19.278 1.445 -14.095 1.00 97.38 68 PHE A C 1
ATOM 561 O O . PHE A 1 68 ? 19.123 2.210 -15.042 1.00 97.38 68 PHE A O 1
ATOM 568 N N . ALA A 1 69 ? 19.744 0.205 -14.261 1.00 98.38 69 ALA A N 1
ATOM 569 C CA . ALA A 1 69 ? 20.030 -0.357 -15.578 1.00 98.38 69 ALA A CA 1
ATOM 570 C C . ALA A 1 69 ? 18.757 -0.460 -16.433 1.00 98.38 69 ALA A C 1
ATOM 572 O O . ALA A 1 69 ? 18.767 -0.073 -17.602 1.00 98.38 69 ALA A O 1
ATOM 573 N N . PHE A 1 70 ? 17.639 -0.906 -15.851 1.00 97.56 70 PHE A N 1
ATOM 574 C CA . PHE A 1 70 ? 16.350 -0.910 -16.542 1.00 97.56 70 PHE A CA 1
ATOM 575 C C . PHE A 1 70 ? 15.891 0.507 -16.906 1.00 97.56 70 PHE A C 1
ATOM 577 O O . PHE A 1 70 ? 15.424 0.725 -18.019 1.00 97.56 70 PHE A O 1
ATOM 584 N N . MET A 1 71 ? 16.060 1.492 -16.023 1.00 97.25 71 MET A N 1
ATOM 585 C CA . MET A 1 71 ? 15.732 2.886 -16.345 1.00 97.25 71 MET A CA 1
ATOM 586 C C . MET A 1 71 ? 16.620 3.444 -17.467 1.00 97.25 71 MET A C 1
ATOM 588 O O . MET A 1 71 ? 16.121 4.117 -18.361 1.00 97.25 71 MET A O 1
ATOM 592 N N . ALA A 1 72 ? 17.921 3.143 -17.454 1.00 98.31 72 ALA A N 1
ATOM 593 C CA . ALA A 1 72 ? 18.881 3.655 -18.431 1.00 98.31 72 ALA A CA 1
ATOM 594 C C . ALA A 1 72 ? 18.758 3.002 -19.817 1.00 98.31 72 ALA A C 1
ATOM 596 O O . ALA A 1 72 ? 19.090 3.632 -20.815 1.00 98.31 72 ALA A O 1
ATOM 597 N N . ILE A 1 73 ? 18.300 1.749 -19.886 1.00 98.31 73 ILE A N 1
ATOM 598 C CA . ILE A 1 73 ? 18.218 0.977 -21.136 1.00 98.31 73 ILE A CA 1
ATOM 599 C C . ILE A 1 73 ? 16.760 0.765 -21.551 1.00 98.31 73 ILE A C 1
ATOM 601 O O . ILE A 1 73 ? 16.364 1.096 -22.665 1.00 98.31 73 ILE A O 1
ATOM 605 N N . GLY A 1 74 ? 15.937 0.242 -20.645 1.00 97.62 74 GLY A N 1
ATOM 606 C CA . GLY A 1 74 ? 14.543 -0.112 -20.898 1.00 97.62 74 GLY A CA 1
ATOM 607 C C . GLY A 1 74 ? 13.668 1.090 -21.235 1.00 97.62 74 GLY A C 1
ATOM 608 O O . GLY A 1 74 ? 12.942 1.035 -22.224 1.00 97.62 74 GLY A O 1
ATOM 609 N N . TRP A 1 75 ? 13.747 2.195 -20.481 1.00 98.12 75 TRP A N 1
ATOM 610 C CA . TRP A 1 75 ? 12.929 3.375 -20.798 1.00 98.12 75 TRP A CA 1
ATOM 611 C C . TRP A 1 75 ? 13.254 3.971 -22.175 1.00 98.12 75 TRP A C 1
ATOM 613 O O . TRP A 1 75 ? 12.304 4.148 -22.943 1.00 98.12 75 TRP A O 1
ATOM 623 N N . PRO A 1 76 ? 14.529 4.229 -22.551 1.00 98.31 76 PRO A N 1
ATOM 624 C CA . PRO A 1 76 ? 14.844 4.697 -23.897 1.00 98.31 76 PRO A CA 1
ATOM 625 C C . PRO A 1 76 ? 14.402 3.735 -24.992 1.00 98.31 76 PRO A C 1
ATOM 627 O O . PRO A 1 76 ? 13.880 4.195 -25.999 1.00 98.31 76 PRO A O 1
ATOM 630 N N . LEU A 1 77 ? 14.547 2.419 -24.802 1.00 98.31 77 LEU A N 1
ATOM 631 C CA . LEU A 1 77 ? 14.080 1.439 -25.787 1.00 98.31 77 LEU A CA 1
ATOM 632 C C . LEU A 1 77 ? 12.557 1.474 -25.948 1.00 98.31 77 LEU A C 1
ATOM 634 O O . LEU A 1 77 ? 12.071 1.490 -27.076 1.00 98.31 77 LEU A O 1
ATOM 638 N N . ILE A 1 78 ? 11.797 1.545 -24.851 1.00 98.06 78 ILE A N 1
ATOM 639 C CA . ILE A 1 78 ? 10.337 1.688 -24.924 1.00 98.06 78 ILE A CA 1
ATOM 640 C C . ILE A 1 78 ? 9.987 2.961 -25.700 1.00 98.06 78 ILE A C 1
ATOM 642 O O . ILE A 1 78 ? 9.207 2.898 -26.649 1.00 98.06 78 ILE A O 1
ATOM 646 N N . VAL A 1 79 ? 10.599 4.099 -25.360 1.00 98.44 79 VAL A N 1
ATOM 647 C CA . VAL A 1 79 ? 10.351 5.371 -26.055 1.00 98.44 79 VAL A CA 1
ATOM 648 C C . VAL A 1 79 ? 10.756 5.297 -27.529 1.00 98.44 79 VAL A C 1
ATOM 650 O O . VAL A 1 79 ? 10.015 5.778 -28.379 1.00 98.44 79 VAL A O 1
ATOM 653 N N . TYR A 1 80 ? 11.882 4.666 -27.853 1.00 98.38 80 TYR A N 1
ATOM 654 C CA . TYR A 1 80 ? 12.366 4.515 -29.223 1.00 98.38 80 TYR A CA 1
ATOM 655 C C . TYR A 1 80 ? 11.391 3.712 -30.093 1.00 98.38 80 TYR A C 1
ATOM 657 O O . TYR A 1 80 ? 11.058 4.141 -31.194 1.00 98.38 80 TYR A O 1
ATOM 665 N N . TYR A 1 81 ? 10.883 2.583 -29.590 1.00 98.31 81 TYR A N 1
ATOM 666 C CA . TYR A 1 81 ? 9.995 1.707 -30.361 1.00 98.31 81 TYR A CA 1
ATOM 667 C C . TYR A 1 81 ? 8.522 2.128 -30.345 1.00 98.31 81 TYR A C 1
ATOM 669 O O . TYR A 1 81 ? 7.777 1.778 -31.257 1.00 98.31 81 TYR A O 1
ATOM 677 N N . THR A 1 82 ? 8.069 2.834 -29.306 1.00 98.00 82 THR A N 1
ATOM 678 C CA . THR A 1 82 ? 6.630 3.068 -29.067 1.00 98.00 82 THR A CA 1
ATOM 679 C C . THR A 1 82 ? 6.266 4.5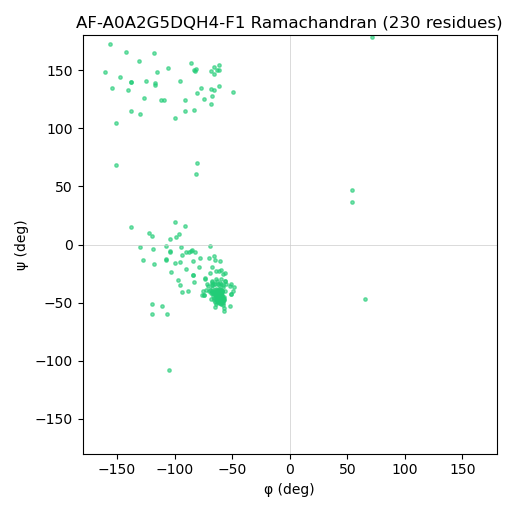35 -28.823 1.00 98.00 82 THR A C 1
ATOM 681 O O . THR A 1 82 ? 5.090 4.873 -28.660 1.00 98.00 82 THR A O 1
ATOM 684 N N . GLY A 1 83 ? 7.258 5.426 -28.806 1.00 98.00 83 GLY A N 1
ATOM 685 C CA . GLY A 1 83 ? 7.106 6.829 -28.440 1.00 98.00 83 GLY A CA 1
ATOM 686 C C . GLY A 1 83 ? 6.848 7.039 -26.946 1.00 98.00 83 GLY A C 1
ATOM 687 O O . GLY A 1 83 ? 6.703 6.104 -26.155 1.00 98.00 83 GLY A O 1
ATOM 688 N N . ILE A 1 84 ? 6.730 8.308 -26.548 1.00 98.00 84 ILE A N 1
ATOM 689 C CA . ILE A 1 84 ? 6.437 8.677 -25.153 1.00 98.00 84 ILE A CA 1
ATOM 690 C C . ILE A 1 84 ? 5.097 8.104 -24.666 1.00 98.00 84 ILE A C 1
ATOM 692 O O . ILE A 1 84 ? 4.960 7.706 -23.511 1.00 98.00 84 ILE A O 1
ATOM 696 N N . TRP A 1 85 ? 4.114 7.982 -25.562 1.00 98.00 85 TRP A N 1
ATOM 697 C CA . TRP A 1 85 ? 2.817 7.394 -25.237 1.00 98.00 85 TRP A CA 1
ATOM 698 C C . TRP A 1 85 ? 2.899 5.905 -24.928 1.00 98.00 85 TRP A C 1
ATOM 700 O O . TRP A 1 85 ? 2.152 5.425 -24.076 1.00 98.00 85 TRP A O 1
ATOM 710 N N . GLY A 1 86 ? 3.794 5.169 -25.584 1.00 97.88 86 GLY A N 1
ATOM 711 C CA . GLY A 1 86 ? 4.018 3.778 -25.230 1.00 97.88 86 GLY A CA 1
ATOM 712 C C . GLY A 1 86 ? 4.752 3.635 -23.897 1.00 97.88 86 GLY A C 1
ATOM 713 O O . GLY A 1 86 ? 4.381 2.773 -23.111 1.00 97.88 86 GLY A O 1
ATOM 714 N N . TRP A 1 87 ? 5.663 4.547 -23.546 1.00 98.38 87 TRP A N 1
ATOM 715 C CA . TRP A 1 87 ? 6.224 4.592 -22.187 1.00 98.38 87 TRP A CA 1
ATOM 716 C C . TRP A 1 87 ? 5.146 4.816 -21.118 1.00 98.38 87 TRP A C 1
ATOM 718 O O . TRP A 1 87 ? 5.110 4.104 -20.113 1.00 98.38 87 TRP A O 1
ATOM 728 N N . ILE A 1 88 ? 4.200 5.730 -21.362 1.00 98.25 88 ILE A N 1
ATOM 729 C CA . ILE A 1 88 ? 3.067 5.946 -20.451 1.00 98.25 88 ILE A CA 1
ATOM 730 C C . ILE A 1 88 ? 2.235 4.662 -20.316 1.00 98.25 88 ILE A C 1
ATOM 732 O O . ILE A 1 88 ? 1.961 4.213 -19.206 1.00 98.25 88 ILE A O 1
ATOM 736 N N . LYS A 1 89 ? 1.848 4.047 -21.438 1.00 97.44 89 LYS A N 1
ATOM 737 C CA . LYS A 1 89 ? 0.955 2.879 -21.454 1.00 97.44 89 LYS A CA 1
ATOM 738 C C . LYS A 1 89 ? 1.597 1.607 -20.906 1.00 97.44 89 LYS A C 1
ATOM 740 O O . LYS A 1 89 ? 0.923 0.853 -20.214 1.00 97.44 89 LYS A O 1
ATOM 745 N N . PHE A 1 90 ? 2.862 1.356 -21.227 1.00 96.12 90 PHE A N 1
ATOM 746 C CA . PHE A 1 90 ? 3.531 0.085 -20.941 1.00 96.12 90 PHE A CA 1
ATOM 747 C C . PHE A 1 90 ? 4.423 0.122 -19.700 1.00 96.12 90 PHE A C 1
ATOM 749 O O . PHE A 1 90 ? 4.770 -0.939 -19.189 1.00 96.12 90 PHE A O 1
ATOM 756 N N . TRP A 1 91 ? 4.772 1.306 -19.186 1.00 97.06 91 TRP A N 1
ATOM 757 C CA . TRP A 1 91 ? 5.534 1.435 -17.944 1.00 97.06 91 TRP A CA 1
ATOM 758 C C . TRP A 1 91 ? 4.777 2.218 -16.868 1.00 97.06 91 TRP A C 1
ATOM 760 O O . TRP A 1 91 ? 4.484 1.653 -15.814 1.00 97.06 91 TRP A O 1
ATOM 770 N N . LEU A 1 92 ? 4.408 3.480 -17.126 1.00 97.69 92 LEU A N 1
ATOM 771 C CA . LEU A 1 92 ? 3.843 4.345 -16.080 1.00 97.69 92 LEU A CA 1
ATOM 772 C C . LEU A 1 92 ? 2.497 3.824 -15.564 1.00 97.69 92 LEU A C 1
ATOM 774 O O . LEU A 1 92 ? 2.297 3.745 -14.357 1.00 97.69 92 LEU A O 1
ATOM 778 N N . MET A 1 93 ? 1.576 3.452 -16.457 1.00 97.88 93 MET A N 1
ATOM 779 C CA . MET A 1 93 ? 0.244 2.986 -16.061 1.00 97.88 93 MET A CA 1
ATOM 780 C C . MET A 1 93 ? 0.281 1.656 -15.287 1.00 97.88 93 MET A C 1
ATOM 782 O O . MET A 1 93 ? -0.342 1.595 -14.227 1.00 97.88 93 MET A O 1
ATOM 786 N N . PRO A 1 94 ? 1.026 0.614 -15.715 1.00 96.06 94 PRO A N 1
ATOM 787 C CA . PRO A 1 94 ? 1.228 -0.585 -14.903 1.00 96.06 94 PRO A CA 1
ATOM 788 C C . PRO A 1 94 ? 1.889 -0.296 -13.553 1.00 96.06 94 PRO A C 1
ATOM 790 O O . PRO A 1 94 ? 1.469 -0.851 -12.540 1.00 96.06 94 PRO A O 1
ATOM 793 N N . TRP A 1 95 ? 2.880 0.600 -13.514 1.00 96.69 95 TRP A N 1
ATOM 794 C CA . TRP A 1 95 ? 3.548 0.998 -12.274 1.00 96.69 95 TRP A CA 1
ATOM 795 C C . TRP A 1 95 ? 2.590 1.711 -11.305 1.00 96.69 95 TRP A C 1
ATOM 797 O O . TRP A 1 95 ? 2.543 1.373 -10.122 1.00 96.69 95 TRP A O 1
ATOM 807 N N . LEU A 1 96 ? 1.749 2.625 -11.802 1.00 97.38 96 LEU A N 1
ATOM 808 C CA . LEU A 1 96 ? 0.684 3.254 -11.015 1.00 97.38 96 LEU A CA 1
ATOM 809 C C . LEU A 1 96 ? -0.355 2.229 -10.548 1.00 97.38 96 LEU A C 1
ATOM 811 O O . LEU A 1 96 ? -0.771 2.275 -9.395 1.00 97.38 96 LEU A O 1
ATOM 815 N N . GLY A 1 97 ? -0.744 1.283 -11.407 1.00 95.50 97 GLY A N 1
ATOM 816 C CA . GLY A 1 97 ? -1.661 0.198 -11.051 1.00 95.50 97 GLY A CA 1
ATOM 817 C C . GLY A 1 97 ? -1.113 -0.692 -9.933 1.00 95.50 97 GLY A C 1
ATOM 818 O O . GLY A 1 97 ? -1.841 -1.016 -8.996 1.00 95.50 97 GLY A O 1
ATOM 819 N N . TYR A 1 98 ? 0.179 -1.026 -9.982 1.00 94.25 98 TYR A N 1
ATOM 820 C CA . TYR A 1 98 ? 0.869 -1.728 -8.901 1.00 94.25 98 TYR A CA 1
ATOM 821 C C . TYR A 1 98 ? 0.817 -0.927 -7.596 1.00 94.25 98 TYR A C 1
ATOM 823 O O . TYR A 1 98 ? 0.382 -1.452 -6.576 1.00 94.25 98 TYR A O 1
ATOM 831 N N . HIS A 1 99 ? 1.194 0.355 -7.618 1.00 95.44 99 HIS A N 1
ATOM 832 C CA . HIS A 1 99 ? 1.188 1.189 -6.413 1.00 95.44 99 HIS A CA 1
ATOM 833 C C . HIS A 1 99 ? -0.215 1.431 -5.845 1.00 95.44 99 HIS A C 1
ATOM 835 O O . HIS A 1 99 ? -0.367 1.466 -4.620 1.00 95.44 99 HIS A O 1
ATOM 841 N N . PHE A 1 100 ? -1.229 1.529 -6.709 1.00 94.75 100 PHE A N 1
ATOM 842 C CA . PHE A 1 100 ? -2.634 1.561 -6.314 1.00 94.75 100 PHE A CA 1
ATOM 843 C C . PHE A 1 100 ? -3.001 0.317 -5.502 1.00 94.75 100 PHE A C 1
ATOM 845 O O . PHE A 1 100 ? -3.422 0.427 -4.351 1.00 94.75 100 PHE A O 1
ATOM 852 N N . TRP A 1 101 ? -2.795 -0.871 -6.077 1.00 93.06 101 TRP A N 1
ATOM 853 C CA . TRP A 1 101 ? -3.145 -2.130 -5.423 1.00 93.06 101 TRP A CA 1
ATOM 854 C C . TRP A 1 101 ? -2.323 -2.385 -4.165 1.00 93.06 101 TRP A C 1
ATOM 856 O O . TRP A 1 101 ? -2.897 -2.731 -3.139 1.00 93.06 101 TRP A O 1
ATOM 866 N N . MET A 1 102 ? -1.013 -2.131 -4.194 1.00 92.00 102 MET A N 1
ATOM 867 C CA . MET A 1 102 ? -0.153 -2.289 -3.020 1.00 92.00 102 MET A CA 1
ATOM 868 C C . MET A 1 102 ? -0.621 -1.435 -1.844 1.00 92.00 102 MET A C 1
ATOM 870 O O . MET A 1 102 ? -0.725 -1.941 -0.729 1.00 92.00 102 MET A O 1
ATOM 874 N N . SER A 1 103 ? -0.935 -0.155 -2.071 1.00 93.12 103 SER A N 1
ATOM 875 C CA . SER A 1 103 ? -1.426 0.695 -0.980 1.00 93.12 103 SER A CA 1
ATOM 876 C C . SER A 1 103 ? -2.825 0.273 -0.532 1.00 93.12 103 SER A C 1
ATOM 878 O O . SER A 1 103 ? -3.093 0.269 0.666 1.00 93.12 103 SER A O 1
ATOM 880 N N . THR A 1 104 ? -3.705 -0.107 -1.467 1.00 93.19 104 THR A N 1
ATOM 881 C CA . THR A 1 104 ? -5.052 -0.597 -1.148 1.00 93.19 104 THR A CA 1
ATOM 882 C C . THR A 1 104 ? -5.000 -1.852 -0.280 1.00 93.19 104 THR A C 1
ATOM 884 O O . THR A 1 104 ? -5.665 -1.878 0.749 1.00 93.19 104 THR A O 1
ATOM 887 N N . PHE A 1 105 ? -4.186 -2.854 -0.623 1.00 93.06 105 PHE A N 1
ATOM 888 C CA . PHE A 1 105 ? -4.059 -4.079 0.172 1.00 93.06 105 PHE A CA 1
ATOM 889 C C . PHE A 1 105 ? -3.526 -3.790 1.571 1.00 93.06 105 PHE A C 1
ATOM 891 O O . PHE A 1 105 ? -4.139 -4.204 2.551 1.00 93.06 105 PHE A O 1
ATOM 898 N N . THR A 1 106 ? -2.440 -3.020 1.684 1.00 89.94 106 THR A N 1
ATOM 899 C CA . THR A 1 106 ? -1.904 -2.630 2.995 1.00 89.94 106 THR A CA 1
ATOM 900 C C . THR A 1 106 ? -2.960 -1.907 3.824 1.00 89.94 106 THR A C 1
ATOM 902 O O . THR A 1 106 ? -3.159 -2.220 4.993 1.00 89.94 106 THR A O 1
ATOM 905 N N . MET A 1 107 ? -3.677 -0.963 3.219 1.00 91.31 107 MET A N 1
ATOM 906 C CA . MET A 1 107 ? -4.704 -0.190 3.901 1.00 91.31 107 MET A CA 1
ATOM 907 C C . MET A 1 107 ? -5.863 -1.070 4.374 1.00 91.31 107 MET A C 1
ATOM 909 O O . MET A 1 107 ? -6.225 -1.012 5.543 1.00 91.31 107 MET A O 1
ATOM 913 N N . VAL A 1 108 ? -6.424 -1.892 3.491 1.00 93.81 108 VAL A N 1
ATOM 914 C CA . VAL A 1 108 ? -7.571 -2.755 3.793 1.00 93.81 108 VAL A CA 1
ATOM 915 C C . VAL A 1 108 ? -7.216 -3.804 4.841 1.00 93.81 108 VAL A C 1
ATOM 917 O O . VAL A 1 108 ? -8.000 -4.042 5.754 1.00 93.81 108 VAL A O 1
ATOM 920 N N . HIS A 1 109 ? -6.029 -4.404 4.755 1.00 92.25 109 HIS A N 1
ATOM 921 C CA . HIS A 1 109 ? -5.648 -5.469 5.675 1.00 92.25 109 HIS A CA 1
ATOM 922 C C . HIS A 1 109 ? -5.193 -4.970 7.054 1.00 92.25 109 HIS A C 1
ATOM 924 O O . HIS A 1 109 ? -5.193 -5.755 7.999 1.00 92.25 109 HIS A O 1
ATOM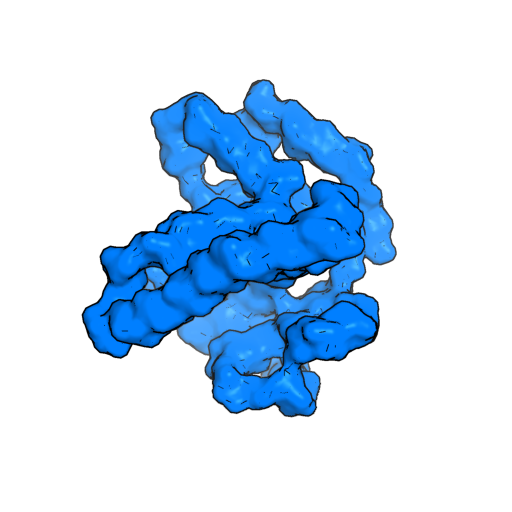 930 N N . HIS A 1 110 ? -4.802 -3.697 7.181 1.00 88.94 110 HIS A N 1
ATOM 931 C CA . HIS A 1 110 ? -4.251 -3.122 8.418 1.00 88.94 110 HIS A CA 1
ATOM 932 C C . HIS A 1 110 ? -5.038 -1.920 8.955 1.00 88.94 110 HIS A C 1
ATOM 934 O O . HIS A 1 110 ? -4.555 -1.207 9.834 1.00 88.94 110 HIS A O 1
ATOM 940 N N . THR A 1 111 ? -6.220 -1.624 8.411 1.00 90.19 111 THR A N 1
ATOM 941 C CA . THR A 1 111 ? -7.050 -0.512 8.886 1.00 90.19 111 THR A CA 1
ATOM 942 C C . THR A 1 111 ? -8.515 -0.912 8.949 1.00 90.19 111 THR A C 1
ATOM 944 O O . THR A 1 111 ? -9.159 -1.114 7.923 1.00 90.19 111 THR A O 1
ATOM 947 N N . ALA A 1 112 ? -9.061 -0.942 10.163 1.00 90.31 112 ALA A N 1
A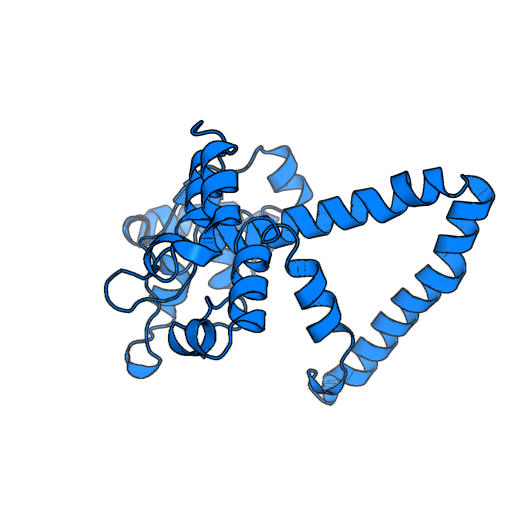TOM 948 C CA . ALA A 1 112 ? -10.492 -1.056 10.403 1.00 90.31 112 ALA A CA 1
ATOM 949 C C . ALA A 1 112 ? -10.876 -0.287 11.679 1.00 90.31 112 ALA A C 1
ATOM 951 O O . ALA A 1 112 ? -10.101 -0.313 12.636 1.00 90.31 112 ALA A O 1
ATOM 952 N N . PRO A 1 113 ? -12.056 0.364 11.740 1.00 89.31 113 PRO A N 1
ATOM 953 C CA . PRO A 1 113 ? -12.449 1.195 12.885 1.00 89.31 113 PRO A CA 1
ATOM 954 C C . PRO A 1 113 ? -12.428 0.469 14.239 1.00 89.31 113 PRO A C 1
ATOM 956 O O . PRO A 1 113 ? -12.167 1.077 15.273 1.00 89.31 113 PRO A O 1
ATOM 959 N N . HIS A 1 114 ? -12.702 -0.835 14.240 1.00 88.00 114 HIS A N 1
ATOM 960 C CA . HIS A 1 114 ? -12.814 -1.654 15.447 1.00 88.00 114 HIS A CA 1
ATOM 961 C C . HIS A 1 114 ? -11.520 -2.384 15.836 1.00 88.00 114 HIS A C 1
ATOM 963 O O . HIS A 1 114 ? -11.518 -3.073 16.854 1.00 88.00 114 HIS A O 1
ATOM 969 N N . ILE A 1 115 ? -10.439 -2.268 15.054 1.00 86.56 115 ILE A N 1
ATOM 970 C CA . ILE A 1 115 ? -9.150 -2.899 15.373 1.00 86.56 115 ILE A CA 1
ATOM 971 C C . ILE A 1 115 ? -8.296 -1.911 16.184 1.00 86.56 115 ILE A C 1
ATOM 973 O O . ILE A 1 115 ? -7.900 -0.874 15.648 1.00 86.56 115 ILE A O 1
ATOM 977 N N . PRO A 1 116 ? -7.986 -2.214 17.460 1.00 82.50 116 PRO A N 1
ATOM 978 C CA . PRO A 1 116 ? -7.248 -1.303 18.322 1.00 82.50 116 PRO A CA 1
ATOM 979 C C . PRO A 1 116 ? -5.738 -1.395 18.122 1.00 82.50 116 PRO A C 1
ATOM 981 O O . PRO A 1 116 ? -5.182 -2.473 17.893 1.00 82.50 116 PRO A O 1
ATOM 984 N N . PHE A 1 117 ? -5.044 -0.280 18.355 1.00 80.69 117 PHE A N 1
ATOM 985 C CA . PHE A 1 117 ? -3.601 -0.315 18.556 1.00 80.69 117 PHE A CA 1
ATOM 986 C C . PHE A 1 117 ? -3.280 -0.480 20.034 1.00 80.69 117 PHE A C 1
ATOM 988 O O . PHE A 1 117 ? -3.665 0.331 20.864 1.00 80.69 117 PHE A O 1
ATOM 995 N N . LYS A 1 118 ? -2.506 -1.515 20.362 1.00 78.19 118 LYS A N 1
ATOM 996 C CA . LYS A 1 118 ? -2.066 -1.751 21.743 1.00 78.19 118 LYS A CA 1
ATOM 997 C C . LYS A 1 118 ? -0.681 -1.179 22.019 1.00 78.19 118 LYS A C 1
ATOM 999 O O . LYS A 1 118 ? 0.234 -1.326 21.189 1.00 78.19 118 LYS A O 1
ATOM 1004 N N . ALA A 1 119 ? -0.507 -0.606 23.209 1.00 75.62 119 ALA A N 1
ATOM 1005 C CA . ALA A 1 119 ? 0.797 -0.226 23.741 1.00 75.62 119 ALA A CA 1
ATOM 1006 C C . ALA A 1 119 ? 1.708 -1.463 23.903 1.00 75.62 119 ALA A C 1
ATOM 1008 O O . ALA A 1 119 ? 1.209 -2.577 24.073 1.00 75.62 119 ALA A O 1
ATOM 1009 N N . PRO A 1 120 ? 3.048 -1.315 23.882 1.00 77.19 120 PRO A N 1
ATOM 1010 C CA . PRO A 1 120 ? 3.967 -2.455 23.977 1.00 77.19 120 PRO A CA 1
ATOM 1011 C C . PRO A 1 120 ? 3.760 -3.340 25.212 1.00 77.19 120 PRO A C 1
ATOM 1013 O O . PRO A 1 120 ? 3.916 -4.552 25.122 1.00 77.19 120 PRO A O 1
ATOM 1016 N N . LYS A 1 121 ? 3.373 -2.750 26.351 1.00 80.44 121 LYS A N 1
ATOM 1017 C CA . LYS A 1 121 ? 3.139 -3.478 27.611 1.00 80.44 121 LYS A CA 1
ATOM 1018 C C . LYS A 1 121 ? 1.900 -4.380 27.575 1.00 80.44 121 LYS A C 1
ATOM 1020 O O . LYS A 1 121 ? 1.840 -5.349 28.318 1.00 80.44 121 LYS A O 1
ATOM 1025 N N . GLU A 1 122 ? 0.940 -4.070 26.710 1.00 80.81 122 GLU A N 1
ATOM 1026 C CA . GLU A 1 122 ? -0.328 -4.798 26.552 1.00 80.81 122 GLU A CA 1
ATOM 1027 C C . GLU A 1 122 ? -0.333 -5.673 25.292 1.00 80.81 122 GLU A C 1
ATOM 1029 O O . GLU A 1 122 ? -1.351 -6.260 24.911 1.00 80.81 122 GLU A O 1
ATOM 1034 N N . TRP A 1 123 ? 0.801 -5.724 24.592 1.00 83.12 123 TRP A N 1
ATOM 1035 C CA . TRP A 1 123 ? 0.911 -6.388 23.311 1.00 83.12 123 TRP A CA 1
ATOM 1036 C C . TRP A 1 123 ? 1.077 -7.898 23.483 1.00 83.12 123 TRP A C 1
ATOM 1038 O O . TRP A 1 123 ? 1.944 -8.376 24.213 1.00 83.12 123 TRP A O 1
ATOM 1048 N N . ASN A 1 124 ? 0.261 -8.655 22.753 1.00 85.81 124 ASN A N 1
ATOM 1049 C CA . ASN A 1 124 ? 0.324 -10.107 22.688 1.00 85.81 124 ASN A CA 1
ATOM 1050 C C . ASN A 1 124 ? 0.415 -10.540 21.222 1.00 85.81 124 ASN A C 1
ATOM 1052 O O . ASN A 1 124 ? -0.439 -10.162 20.422 1.00 85.81 124 ASN A O 1
ATOM 1056 N N . ALA A 1 125 ? 1.426 -11.345 20.884 1.00 83.19 125 ALA A N 1
ATOM 1057 C CA . ALA A 1 125 ? 1.695 -11.750 19.505 1.00 83.19 125 ALA A CA 1
ATOM 1058 C C . ALA A 1 125 ? 0.516 -12.489 18.854 1.00 83.19 125 ALA A C 1
ATOM 1060 O O . ALA A 1 125 ? 0.142 -12.163 17.731 1.00 83.19 125 ALA A O 1
ATOM 1061 N N . ALA A 1 126 ? -0.104 -13.432 19.570 1.00 85.81 126 ALA A N 1
ATOM 1062 C CA . ALA A 1 126 ? -1.213 -14.220 19.036 1.00 85.81 126 ALA A CA 1
ATOM 1063 C C . ALA A 1 126 ? -2.442 -13.343 18.761 1.00 85.81 126 ALA A C 1
ATOM 1065 O O . ALA A 1 126 ? -2.987 -13.381 17.663 1.00 85.81 126 ALA A O 1
ATOM 1066 N N . GLN A 1 127 ? -2.833 -12.494 19.719 1.00 86.19 127 GLN A N 1
ATOM 1067 C CA . GLN A 1 127 ? -3.936 -11.545 19.518 1.00 86.19 127 GLN A CA 1
ATOM 1068 C C . GLN A 1 127 ? -3.636 -10.548 18.395 1.00 86.19 127 GLN A C 1
ATOM 1070 O O . GLN A 1 127 ? -4.520 -10.216 17.614 1.00 86.19 127 GLN A O 1
ATOM 1075 N N . ALA A 1 128 ? -2.396 -10.065 18.304 1.00 83.62 128 ALA A N 1
ATOM 1076 C CA . ALA A 1 128 ? -1.995 -9.111 17.280 1.00 83.62 128 ALA A CA 1
ATOM 1077 C C . ALA A 1 128 ? -2.041 -9.718 15.871 1.00 83.62 128 ALA A C 1
ATOM 1079 O O . ALA A 1 128 ? -2.490 -9.056 14.944 1.00 83.62 128 ALA A O 1
ATOM 1080 N N . GLN A 1 129 ? -1.611 -10.968 15.703 1.00 86.12 129 GLN A N 1
ATOM 1081 C CA . GLN A 1 129 ? -1.619 -11.636 14.400 1.00 86.12 129 GLN A CA 1
ATOM 1082 C C . GLN A 1 129 ? -3.028 -12.077 13.980 1.00 86.12 129 GLN A C 1
ATOM 1084 O O . GLN A 1 129 ? -3.385 -11.905 12.819 1.00 86.12 129 GLN A O 1
ATOM 1089 N N . LEU A 1 130 ? -3.837 -12.596 14.915 1.00 87.50 130 LEU A N 1
ATOM 1090 C CA . LEU A 1 130 ? -5.196 -13.079 14.632 1.00 87.50 130 LEU A CA 1
ATOM 1091 C C . LEU A 1 130 ? -6.212 -11.941 14.460 1.00 87.50 130 LEU A C 1
ATOM 1093 O O . LEU A 1 130 ? -7.012 -11.977 13.530 1.00 87.50 130 LEU A O 1
ATOM 1097 N N . ASN A 1 131 ? -6.164 -10.926 15.330 1.00 87.38 131 ASN A N 1
ATOM 1098 C CA . ASN A 1 131 ? -7.187 -9.876 15.407 1.00 87.38 131 ASN A CA 1
ATOM 1099 C C . ASN A 1 131 ? -6.700 -8.531 14.857 1.00 87.38 131 ASN A C 1
ATOM 1101 O O . ASN A 1 131 ? -7.492 -7.605 14.714 1.00 87.38 131 ASN A O 1
ATOM 1105 N N . GLY A 1 132 ? -5.397 -8.372 14.632 1.00 86.00 132 GLY A N 1
ATOM 1106 C CA . GLY A 1 132 ? -4.816 -7.104 14.189 1.00 86.00 132 GLY A CA 1
ATOM 1107 C C . GLY A 1 132 ? -4.842 -6.896 12.683 1.00 86.00 132 GLY A C 1
ATOM 1108 O O . GLY A 1 132 ? -4.449 -5.833 12.213 1.00 86.00 132 GLY A O 1
ATOM 1109 N N . THR A 1 133 ? -5.274 -7.905 11.928 1.00 89.25 133 THR A N 1
ATOM 1110 C CA . THR A 1 133 ? -5.349 -7.844 10.472 1.00 89.25 133 THR A CA 1
ATOM 1111 C C . THR A 1 133 ? -6.701 -8.317 9.964 1.00 89.25 133 THR A C 1
ATOM 1113 O O . THR A 1 133 ? -7.434 -9.012 10.670 1.00 89.25 133 THR A O 1
ATOM 1116 N N . VAL A 1 134 ? -7.037 -7.892 8.748 1.00 92.44 134 VAL A N 1
ATOM 1117 C CA . VAL A 1 134 ? -8.301 -8.198 8.077 1.00 92.44 134 VAL A CA 1
ATOM 1118 C C . VAL A 1 134 ? -8.030 -9.108 6.884 1.00 92.44 134 VAL A C 1
ATOM 1120 O O . VAL A 1 134 ? -7.256 -8.750 5.996 1.00 92.44 134 VAL A O 1
ATOM 1123 N N . HIS A 1 135 ? -8.693 -10.263 6.844 1.00 95.06 135 HIS A N 1
ATOM 1124 C CA . HIS A 1 135 ? -8.887 -11.022 5.607 1.00 95.06 135 HIS A CA 1
ATOM 1125 C C . HIS A 1 135 ? -9.948 -10.305 4.770 1.00 95.06 135 HIS A C 1
ATOM 1127 O O . HIS A 1 135 ? -11.041 -10.047 5.271 1.00 95.06 135 HIS A O 1
ATOM 1133 N N . CYS A 1 136 ? -9.649 -9.958 3.518 1.00 96.06 136 CYS A N 1
ATOM 1134 C CA . CYS A 1 136 ? -10.590 -9.208 2.683 1.00 96.06 136 CYS A CA 1
ATOM 1135 C C . CYS A 1 136 ? -10.795 -9.850 1.316 1.00 96.06 136 CYS A C 1
ATOM 1137 O O . CYS A 1 136 ? -9.887 -9.833 0.492 1.00 96.06 136 CYS A O 1
ATOM 1139 N N . ASP A 1 137 ? -11.985 -10.379 1.048 1.00 95.81 137 ASP A N 1
ATOM 1140 C CA . ASP A 1 137 ? -12.286 -10.992 -0.245 1.00 95.81 137 ASP A CA 1
ATOM 1141 C C . ASP A 1 137 ? -12.270 -9.959 -1.379 1.00 95.81 137 ASP A C 1
ATOM 1143 O O . ASP A 1 137 ? -12.890 -8.893 -1.293 1.00 95.81 137 ASP A O 1
ATOM 1147 N N . TYR A 1 138 ? -11.595 -10.309 -2.475 1.00 94.62 138 TYR A N 1
ATOM 1148 C CA . TYR A 1 138 ? -11.548 -9.523 -3.709 1.00 94.62 138 TYR A CA 1
ATOM 1149 C C . TYR A 1 138 ? -12.159 -10.328 -4.864 1.00 94.62 138 TYR A C 1
ATOM 1151 O O . TYR A 1 138 ? -12.287 -11.551 -4.783 1.00 94.62 138 TYR A O 1
ATOM 1159 N N . PRO A 1 139 ? -12.489 -9.690 -6.002 1.00 93.88 139 PRO A N 1
ATOM 1160 C CA . PRO A 1 139 ? -12.772 -10.427 -7.226 1.00 93.88 139 PRO A CA 1
ATOM 1161 C C . PRO A 1 139 ? -11.679 -11.464 -7.521 1.00 93.88 139 PRO A C 1
ATOM 1163 O O . PRO A 1 139 ? -10.492 -11.138 -7.520 1.00 93.88 139 PRO A O 1
ATOM 1166 N N . ARG A 1 140 ? -12.079 -12.707 -7.821 1.00 93.50 140 ARG A N 1
ATOM 1167 C CA . ARG A 1 140 ? -11.178 -13.874 -7.887 1.00 93.50 140 ARG A CA 1
ATOM 1168 C C . ARG A 1 140 ? -9.932 -13.673 -8.757 1.00 93.50 140 ARG A C 1
ATOM 1170 O O . ARG A 1 140 ? -8.870 -14.206 -8.452 1.00 93.50 140 ARG A O 1
ATOM 1177 N N . TRP A 1 141 ? -10.044 -12.906 -9.839 1.00 93.56 141 TRP A N 1
ATOM 1178 C CA . TRP A 1 141 ? -8.917 -12.617 -10.728 1.00 93.56 141 TRP A CA 1
ATOM 1179 C C . TRP A 1 141 ? -7.839 -11.740 -10.066 1.00 93.56 141 TRP A C 1
ATOM 1181 O O . TRP A 1 141 ? -6.662 -11.936 -10.355 1.00 93.56 141 TRP A O 1
ATOM 1191 N N . ILE A 1 142 ? -8.214 -10.824 -9.161 1.00 92.56 142 ILE A N 1
ATOM 1192 C CA . ILE A 1 142 ? -7.272 -10.020 -8.364 1.00 92.56 142 ILE A CA 1
ATOM 1193 C C . ILE A 1 142 ? -6.545 -10.928 -7.384 1.00 92.56 142 ILE A C 1
ATOM 1195 O O . ILE A 1 142 ? -5.324 -10.882 -7.300 1.00 92.56 142 ILE A O 1
ATOM 1199 N N . GLU A 1 143 ? -7.285 -11.791 -6.688 1.00 93.94 143 GLU A N 1
ATOM 1200 C CA . GLU A 1 143 ? -6.701 -12.732 -5.732 1.00 93.94 143 GLU A CA 1
ATOM 1201 C C . GLU A 1 143 ? -5.657 -13.622 -6.409 1.00 93.94 143 GLU A C 1
ATOM 1203 O O . GLU A 1 143 ? -4.537 -13.728 -5.926 1.00 93.94 143 GLU A O 1
ATOM 1208 N N . ILE A 1 144 ? -5.974 -14.191 -7.577 1.00 92.62 144 ILE A N 1
ATOM 1209 C CA . ILE A 1 144 ? -5.033 -15.026 -8.337 1.00 92.62 144 ILE A CA 1
ATOM 1210 C C . ILE A 1 144 ? -3.810 -14.215 -8.781 1.00 92.62 144 ILE A C 1
ATOM 1212 O O . ILE A 1 144 ? -2.679 -14.649 -8.560 1.00 92.62 144 ILE A O 1
ATOM 1216 N N . LEU A 1 145 ? -4.017 -13.036 -9.380 1.00 92.31 145 LEU A N 1
ATOM 1217 C CA . LEU A 1 145 ? -2.928 -12.172 -9.855 1.00 92.31 145 LEU A CA 1
ATOM 1218 C C . LEU A 1 145 ? -1.992 -11.750 -8.713 1.00 92.31 145 LEU A C 1
ATOM 1220 O O . LEU A 1 145 ? -0.785 -11.604 -8.907 1.00 92.31 145 LEU A O 1
ATOM 1224 N N . CYS A 1 146 ? -2.551 -11.573 -7.520 1.00 93.06 146 CYS A N 1
ATOM 1225 C CA . CYS A 1 146 ? -1.840 -11.154 -6.323 1.00 93.06 146 CYS A CA 1
ATOM 1226 C C . CYS A 1 146 ? -1.504 -12.322 -5.385 1.00 93.06 146 CYS A C 1
ATOM 1228 O O . CYS A 1 146 ? -1.202 -12.085 -4.222 1.00 93.06 146 CYS A O 1
ATOM 1230 N N . HIS A 1 147 ? -1.503 -13.566 -5.876 1.00 93.50 147 HIS A N 1
ATOM 1231 C CA . HIS A 1 147 ? -1.091 -14.756 -5.121 1.00 93.50 147 HIS A CA 1
ATOM 1232 C C . HIS A 1 147 ? -1.834 -14.940 -3.782 1.00 93.50 147 HIS A C 1
ATOM 1234 O O . HIS A 1 147 ? -1.212 -15.208 -2.757 1.00 93.50 147 HIS A O 1
ATOM 1240 N N . ASP A 1 148 ? -3.160 -14.795 -3.805 1.00 93.81 148 ASP A N 1
ATOM 1241 C CA . ASP A 1 148 ? -4.063 -14.904 -2.654 1.00 93.81 148 ASP A CA 1
ATOM 1242 C C . ASP A 1 148 ? -3.660 -13.976 -1.482 1.00 93.81 148 ASP A C 1
ATOM 1244 O O . ASP A 1 148 ? -3.818 -14.322 -0.312 1.00 93.81 148 ASP A O 1
ATOM 1248 N N . ILE A 1 149 ? -3.163 -12.765 -1.788 1.00 91.31 149 ILE A N 1
ATOM 1249 C CA . ILE A 1 149 ? -2.792 -11.745 -0.785 1.00 91.31 149 ILE A CA 1
ATOM 1250 C C . ILE A 1 149 ? -3.938 -11.380 0.168 1.00 91.31 149 ILE A C 1
ATOM 1252 O O . ILE A 1 149 ? -3.678 -10.924 1.277 1.00 91.31 149 ILE A O 1
ATOM 1256 N N . ASN A 1 150 ? -5.198 -11.575 -0.240 1.00 93.81 150 ASN A N 1
ATOM 1257 C CA . ASN A 1 150 ? -6.348 -11.372 0.638 1.00 93.81 150 ASN A CA 1
ATOM 1258 C C . ASN A 1 150 ? -6.325 -12.247 1.881 1.00 93.81 150 ASN A C 1
ATOM 1260 O O . ASN A 1 150 ? -6.854 -11.844 2.916 1.00 93.81 150 ASN A O 1
ATOM 1264 N N . VAL A 1 151 ? -5.721 -13.430 1.768 1.00 94.12 151 VAL A N 1
ATOM 1265 C CA . VAL A 1 151 ? -5.643 -14.432 2.823 1.00 94.12 151 VAL A CA 1
ATOM 1266 C C . VAL A 1 151 ? -4.514 -14.072 3.790 1.00 94.12 151 VAL A C 1
ATOM 1268 O O . VAL A 1 151 ? -3.512 -14.773 3.949 1.00 94.12 151 VAL A O 1
ATOM 1271 N N . HIS A 1 152 ? -4.661 -12.897 4.398 1.00 93.12 152 HIS A N 1
ATOM 1272 C CA . HIS A 1 152 ? -3.570 -12.160 5.027 1.00 93.12 152 HIS A CA 1
ATOM 1273 C C . HIS A 1 152 ? -3.264 -12.630 6.449 1.00 93.12 152 HIS A C 1
ATOM 1275 O O . HIS A 1 152 ? -2.106 -12.647 6.861 1.00 93.12 152 HIS A O 1
ATOM 1281 N N . ILE A 1 153 ? -4.278 -13.079 7.191 1.00 93.19 153 ILE A N 1
ATOM 1282 C CA . ILE A 1 153 ? -4.118 -13.551 8.574 1.00 93.19 153 ILE A CA 1
ATOM 1283 C C . ILE A 1 153 ? -3.094 -14.701 8.672 1.00 93.19 153 ILE A C 1
ATOM 1285 O O . ILE A 1 153 ? -2.119 -14.564 9.418 1.00 93.19 153 ILE A O 1
ATOM 1289 N N . PRO A 1 154 ? -3.213 -15.817 7.917 1.00 93.50 154 PRO A N 1
ATOM 1290 C CA . PRO A 1 154 ? -2.217 -16.887 7.996 1.00 93.50 154 PRO A CA 1
ATOM 1291 C C . PRO A 1 154 ? -0.827 -16.445 7.521 1.00 93.50 154 PRO A C 1
ATOM 1293 O O . PRO A 1 154 ? 0.168 -16.935 8.057 1.00 93.50 154 PRO A O 1
ATOM 1296 N N . HIS A 1 155 ? -0.735 -15.493 6.584 1.00 89.00 155 HIS A N 1
ATOM 1297 C CA . HIS A 1 155 ? 0.545 -14.909 6.173 1.00 89.00 155 HIS A CA 1
ATOM 1298 C C . HIS A 1 155 ? 1.254 -14.191 7.337 1.00 89.00 155 HIS A C 1
ATOM 1300 O O . HIS A 1 155 ? 2.469 -14.330 7.485 1.00 89.00 155 HIS A O 1
ATOM 1306 N N . HIS A 1 156 ? 0.513 -13.493 8.205 1.00 87.56 156 HIS A N 1
ATOM 1307 C CA . HIS A 1 156 ? 1.066 -12.866 9.417 1.00 87.56 156 HIS A CA 1
ATOM 1308 C C . HIS A 1 156 ? 1.466 -13.862 10.495 1.00 87.56 156 HIS A C 1
ATOM 1310 O O . HIS A 1 156 ? 2.466 -13.658 11.185 1.00 87.56 156 HIS A O 1
ATOM 1316 N N . ILE A 1 157 ? 0.706 -14.946 10.638 1.00 89.19 157 ILE A N 1
ATOM 1317 C CA . ILE A 1 157 ? 1.032 -16.015 11.588 1.00 89.19 157 ILE A CA 1
ATOM 1318 C C . ILE A 1 157 ? 2.319 -16.722 11.162 1.00 89.19 157 ILE A C 1
ATOM 1320 O O . ILE A 1 157 ? 3.199 -16.994 11.981 1.00 89.19 157 ILE A O 1
ATOM 1324 N N . SER A 1 158 ? 2.450 -17.021 9.869 1.00 90.56 158 SER A N 1
ATOM 1325 C CA . SER A 1 158 ? 3.648 -17.640 9.322 1.00 90.56 158 SER A CA 1
ATOM 1326 C C . SER A 1 158 ? 3.860 -17.241 7.860 1.00 90.56 158 SER A C 1
ATOM 1328 O O . SER A 1 158 ? 3.267 -17.844 6.961 1.00 90.56 158 SER A O 1
ATOM 1330 N N . PRO A 1 159 ? 4.817 -16.338 7.573 1.00 88.62 159 PRO A N 1
ATOM 1331 C CA . PRO A 1 159 ? 5.141 -15.948 6.200 1.00 88.62 159 PRO A CA 1
ATOM 1332 C C . PRO A 1 159 ? 5.824 -17.074 5.403 1.00 88.62 159 PRO A C 1
ATOM 1334 O O . PRO A 1 159 ? 6.161 -16.895 4.236 1.00 88.62 159 PRO A O 1
ATOM 1337 N N . ARG A 1 160 ? 6.064 -18.239 6.027 1.00 93.69 160 ARG A N 1
ATOM 1338 C CA . ARG A 1 160 ? 6.588 -19.446 5.371 1.00 93.69 160 ARG A CA 1
ATOM 1339 C C . ARG A 1 160 ? 5.498 -20.276 4.695 1.00 93.69 160 ARG A C 1
ATOM 1341 O O . ARG A 1 160 ? 5.838 -21.180 3.937 1.00 93.69 160 ARG A O 1
ATOM 1348 N N . ILE A 1 161 ? 4.221 -20.019 4.988 1.00 94.25 161 ILE A N 1
ATOM 1349 C CA . ILE A 1 161 ? 3.116 -20.705 4.317 1.00 94.25 161 ILE A CA 1
ATOM 1350 C C . ILE A 1 161 ? 3.094 -20.221 2.862 1.00 94.25 161 ILE A C 1
ATOM 1352 O O . ILE A 1 161 ? 2.978 -19.017 2.627 1.00 94.25 161 ILE A O 1
ATOM 1356 N N . PRO A 1 162 ? 3.228 -21.121 1.876 1.00 94.25 162 PRO A N 1
ATOM 1357 C CA . PRO A 1 162 ? 3.163 -20.717 0.483 1.00 94.25 162 PRO A CA 1
ATOM 1358 C C . PRO A 1 162 ? 1.745 -20.264 0.121 1.00 94.25 162 PRO A C 1
ATOM 1360 O O . PRO A 1 162 ? 0.768 -20.792 0.653 1.00 94.25 162 PRO A O 1
ATOM 1363 N N . SER A 1 163 ? 1.632 -19.328 -0.827 1.00 93.69 163 SER A N 1
ATOM 1364 C CA . SER A 1 163 ? 0.356 -18.708 -1.218 1.00 93.69 163 SER A CA 1
ATOM 1365 C C . SER A 1 163 ? -0.746 -19.718 -1.544 1.00 93.69 163 SER A C 1
A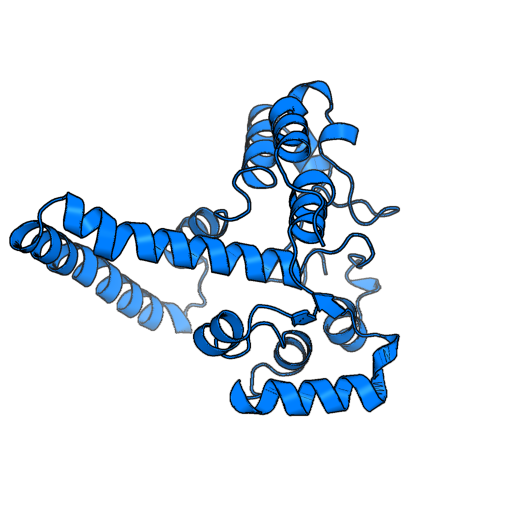TOM 1367 O O . SER A 1 163 ? -1.867 -19.592 -1.063 1.00 93.69 163 SER A O 1
ATOM 1369 N N . TYR A 1 164 ? -0.405 -20.783 -2.270 1.00 93.88 164 TYR A N 1
ATOM 1370 C CA . TYR A 1 164 ? -1.339 -21.845 -2.660 1.00 93.88 164 TYR A CA 1
ATOM 1371 C C . TYR A 1 164 ? -1.901 -22.670 -1.485 1.00 93.88 164 TYR A C 1
ATOM 1373 O O . TYR A 1 164 ? -2.878 -23.389 -1.672 1.00 93.88 164 TYR A O 1
ATOM 1381 N N . ASN A 1 165 ? -1.326 -22.559 -0.281 1.00 96.44 165 ASN A N 1
ATOM 1382 C CA . ASN A 1 165 ? -1.830 -23.191 0.944 1.00 96.44 165 ASN A CA 1
ATOM 1383 C C . ASN A 1 165 ? -2.537 -22.205 1.887 1.00 96.44 165 ASN A C 1
ATOM 1385 O O . ASN A 1 165 ? -3.097 -22.640 2.895 1.00 96.44 165 ASN A O 1
ATOM 1389 N N . LEU A 1 166 ? -2.536 -20.897 1.592 1.00 95.88 166 LEU A N 1
ATOM 1390 C CA . LEU A 1 166 ? -3.095 -19.892 2.503 1.00 95.88 166 LEU A CA 1
ATOM 1391 C C . LEU A 1 166 ? -4.580 -20.132 2.771 1.00 95.88 166 LEU A C 1
ATOM 1393 O O . LEU A 1 166 ? -5.009 -20.021 3.912 1.00 95.88 166 LEU A O 1
ATOM 1397 N N . ARG A 1 167 ? -5.359 -20.523 1.756 1.00 95.31 167 ARG A N 1
ATOM 1398 C CA . ARG A 1 167 ? -6.802 -20.776 1.914 1.00 95.31 167 ARG A CA 1
ATOM 1399 C C . ARG A 1 167 ? -7.101 -21.926 2.871 1.00 95.31 167 ARG A C 1
ATOM 1401 O O . ARG A 1 167 ? -7.970 -21.788 3.722 1.00 95.31 167 ARG A O 1
ATOM 1408 N N . GLY A 1 168 ? -6.350 -23.024 2.774 1.00 97.12 168 GLY A N 1
ATOM 1409 C CA . GLY A 1 168 ? -6.476 -24.144 3.711 1.00 97.12 168 GLY A CA 1
ATOM 1410 C C . GLY A 1 168 ? -6.064 -23.754 5.133 1.00 97.12 168 GLY A C 1
ATOM 1411 O O . GLY A 1 168 ? -6.727 -24.129 6.097 1.00 97.12 168 GLY A O 1
ATOM 1412 N N . ALA A 1 169 ? -5.011 -22.940 5.268 1.00 96.44 169 ALA A N 1
ATOM 1413 C CA . ALA A 1 169 ? -4.617 -22.391 6.563 1.00 96.44 169 ALA A CA 1
ATOM 1414 C C . ALA A 1 169 ? -5.712 -21.483 7.147 1.00 96.44 169 ALA A C 1
ATOM 1416 O O . ALA A 1 169 ? -6.055 -21.626 8.315 1.00 96.44 169 ALA A O 1
ATOM 1417 N N . HIS A 1 170 ? -6.301 -20.601 6.337 1.00 96.44 170 HIS A N 1
ATOM 1418 C CA . HIS A 1 170 ? -7.386 -19.712 6.757 1.00 96.44 170 HIS A CA 1
ATOM 1419 C C . HIS A 1 170 ? -8.630 -20.476 7.197 1.00 96.44 170 HIS A C 1
ATOM 1421 O O . HIS A 1 170 ? -9.172 -20.177 8.253 1.00 96.44 170 HIS A O 1
ATOM 1427 N N . GLN A 1 171 ? -9.022 -21.521 6.466 1.00 97.19 171 GLN A N 1
ATOM 1428 C CA . GLN A 1 171 ? -10.127 -22.388 6.873 1.00 97.19 171 GLN A CA 1
ATOM 1429 C C . GLN A 1 171 ? -9.875 -23.013 8.255 1.00 97.19 171 GLN A C 1
ATOM 1431 O O . GLN A 1 171 ? -10.738 -22.960 9.130 1.00 97.19 171 GLN A O 1
ATOM 1436 N N . SER A 1 172 ? -8.668 -23.535 8.496 1.00 97.06 172 SER A N 1
ATOM 1437 C CA . SER A 1 172 ? -8.296 -24.045 9.821 1.00 97.06 172 SER A CA 1
ATOM 1438 C C . SER A 1 172 ? -8.379 -22.951 10.894 1.00 97.06 172 SER A C 1
ATOM 1440 O O . SER A 1 172 ? -8.852 -23.214 12.003 1.00 97.06 172 SER A O 1
ATOM 1442 N N . LEU A 1 173 ? -7.981 -21.712 10.578 1.00 95.81 173 LEU A N 1
ATOM 1443 C CA . LEU A 1 173 ? -8.124 -20.591 11.507 1.00 95.81 173 LEU A CA 1
ATOM 1444 C C . LEU A 1 173 ? -9.591 -20.277 11.811 1.00 95.81 173 LEU A C 1
ATOM 1446 O O . LEU A 1 173 ? -9.925 -20.049 12.973 1.00 95.81 173 LEU A O 1
ATOM 1450 N N . GLN A 1 174 ? -10.463 -20.279 10.803 1.00 96.25 174 GLN A N 1
ATOM 1451 C CA . GLN A 1 174 ? -11.895 -20.027 10.971 1.00 96.25 174 GLN A CA 1
ATOM 1452 C C . GLN A 1 174 ? -12.537 -21.073 11.892 1.00 96.25 174 GLN A C 1
ATOM 1454 O O . GLN A 1 174 ? -13.245 -20.712 12.832 1.00 96.25 174 GLN A O 1
ATOM 1459 N N . GLU A 1 175 ? -12.230 -22.354 11.682 1.00 97.25 175 GLU A N 1
ATOM 1460 C CA . GLU A 1 175 ? -12.774 -23.468 12.470 1.00 97.25 175 GLU A CA 1
ATOM 1461 C C . GLU A 1 175 ? -12.357 -23.408 13.949 1.00 97.25 175 GLU A C 1
ATOM 1463 O O . GLU A 1 175 ? -13.162 -23.689 14.837 1.00 97.25 175 GLU A O 1
ATOM 1468 N N . ASN A 1 176 ? -11.110 -23.019 14.232 1.00 96.56 176 ASN A N 1
ATOM 1469 C CA . ASN A 1 176 ? -10.543 -23.082 15.584 1.00 96.56 176 ASN A CA 1
ATOM 1470 C C . ASN A 1 176 ? -10.609 -21.744 16.342 1.00 96.56 176 ASN A C 1
ATOM 1472 O O . ASN A 1 176 ? -10.714 -21.720 17.571 1.00 96.56 176 ASN A O 1
ATOM 1476 N N . TRP A 1 177 ? -10.548 -20.621 15.622 1.00 95.00 177 TRP A N 1
ATOM 1477 C CA . TRP A 1 177 ? -10.384 -19.277 16.184 1.00 95.00 177 TRP A CA 1
ATOM 1478 C C . TRP A 1 177 ? -11.269 -18.213 15.521 1.00 95.00 177 TRP A C 1
ATOM 1480 O O . TRP A 1 177 ? -11.053 -17.030 15.770 1.00 95.00 177 TRP A O 1
ATOM 1490 N N . GLY A 1 178 ? -12.296 -18.592 14.750 1.00 93.12 178 GLY A N 1
ATOM 1491 C CA . GLY A 1 178 ? -13.129 -17.673 13.958 1.00 93.12 178 GLY A CA 1
ATOM 1492 C C . GLY A 1 178 ? -13.644 -16.433 14.702 1.00 93.12 178 GLY A C 1
ATOM 1493 O O . GLY A 1 178 ? -13.629 -15.341 14.149 1.00 93.12 178 GLY A O 1
ATOM 1494 N N . LYS A 1 179 ? -13.988 -16.551 15.994 1.00 92.69 179 LYS A N 1
ATOM 1495 C CA . LYS A 1 179 ? -14.431 -15.417 16.841 1.00 92.69 179 LYS A CA 1
ATOM 1496 C C . LYS A 1 179 ? -13.403 -14.287 17.017 1.00 92.69 179 LYS A C 1
ATOM 1498 O O . LYS A 1 179 ? -13.738 -13.242 17.565 1.00 92.69 179 LYS A O 1
ATOM 1503 N N . TYR A 1 180 ? -12.149 -14.534 16.656 1.00 90.81 180 TYR A N 1
ATOM 1504 C CA . TYR A 1 180 ? -11.033 -13.604 16.791 1.00 90.81 180 TYR A CA 1
ATOM 1505 C C . TYR A 1 180 ? -10.574 -13.029 15.448 1.00 90.81 180 TYR A C 1
ATOM 1507 O O . TYR A 1 180 ? -9.797 -12.077 15.440 1.00 90.81 180 TYR A O 1
ATOM 1515 N N . LEU A 1 181 ? -11.035 -13.601 14.335 1.00 93.12 181 LEU A N 1
ATOM 1516 C CA . LEU A 1 181 ? -10.642 -13.176 12.998 1.00 93.12 181 LEU A CA 1
ATOM 1517 C C . LEU A 1 181 ? -11.461 -11.961 12.566 1.00 93.12 181 LEU A C 1
ATOM 1519 O O . LEU A 1 181 ? -12.628 -11.824 12.931 1.00 93.12 181 LEU A O 1
ATOM 1523 N N . ASN A 1 182 ? -10.858 -11.104 11.746 1.00 93.75 182 ASN A N 1
ATOM 1524 C CA . ASN A 1 182 ? -11.580 -10.036 11.067 1.00 93.75 182 ASN A CA 1
ATOM 1525 C C . ASN A 1 182 ? -11.673 -10.358 9.587 1.00 93.75 182 ASN A C 1
ATOM 1527 O O . ASN A 1 182 ? -10.653 -10.538 8.922 1.00 93.75 182 ASN A O 1
ATOM 1531 N N . GLU A 1 183 ? -12.897 -10.383 9.080 1.00 94.19 183 GLU A N 1
ATOM 1532 C CA . GLU A 1 183 ? -13.185 -10.681 7.686 1.00 94.19 183 GLU A CA 1
ATOM 1533 C C . GLU A 1 183 ? -14.013 -9.552 7.081 1.00 94.19 183 GLU A C 1
ATOM 1535 O O . GLU A 1 183 ? -14.889 -8.975 7.729 1.00 94.19 183 GLU A O 1
ATOM 1540 N N . ALA A 1 184 ? -13.712 -9.220 5.834 1.00 94.69 184 ALA A N 1
ATOM 1541 C CA . ALA A 1 184 ? -14.426 -8.231 5.052 1.00 94.69 184 ALA A CA 1
ATOM 1542 C C . ALA A 1 184 ? -14.525 -8.692 3.596 1.00 94.69 184 ALA A C 1
ATOM 1544 O O . ALA A 1 184 ? -13.800 -9.577 3.147 1.00 94.69 184 ALA A O 1
ATOM 1545 N N . SER A 1 185 ? -15.395 -8.042 2.834 1.00 95.31 185 SER A N 1
ATOM 1546 C CA . SER A 1 185 ? -15.375 -8.110 1.375 1.00 95.31 185 SER A CA 1
ATOM 1547 C C . SER A 1 185 ? -15.106 -6.714 0.842 1.00 95.31 185 SER A C 1
ATOM 1549 O O . SER A 1 185 ? -15.641 -5.728 1.360 1.00 95.31 185 SER A O 1
ATOM 1551 N N . TRP A 1 186 ? -14.250 -6.614 -0.169 1.00 94.62 186 TRP A N 1
ATOM 1552 C CA . TRP A 1 186 ? -13.872 -5.322 -0.712 1.00 94.62 186 TRP A CA 1
ATOM 1553 C C . TRP A 1 186 ? -15.057 -4.651 -1.400 1.00 94.62 186 TRP A C 1
ATOM 1555 O O . TRP A 1 186 ? -15.683 -5.224 -2.291 1.00 94.62 186 TRP A O 1
ATOM 1565 N N . ASN A 1 187 ? -15.321 -3.403 -1.019 1.00 94.12 187 ASN A N 1
ATOM 1566 C CA . ASN A 1 187 ? -16.301 -2.547 -1.667 1.00 94.12 187 ASN A CA 1
ATOM 1567 C C . ASN A 1 187 ? -15.992 -1.064 -1.445 1.00 94.12 187 ASN A C 1
ATOM 1569 O O . ASN A 1 187 ? -15.094 -0.682 -0.685 1.00 94.12 187 ASN A O 1
ATOM 1573 N N . TRP A 1 188 ? -16.745 -0.206 -2.130 1.00 93.62 188 TRP A N 1
ATOM 1574 C CA . TRP A 1 188 ? -16.536 1.237 -2.070 1.00 93.62 188 TRP A CA 1
ATOM 1575 C C . TRP A 1 188 ? -16.868 1.823 -0.703 1.00 93.62 188 TRP A C 1
ATOM 1577 O O . TRP A 1 188 ? -16.185 2.753 -0.276 1.00 93.62 188 TRP A O 1
ATOM 1587 N N . ARG A 1 189 ? -17.830 1.239 0.020 1.00 94.50 189 ARG A N 1
ATOM 1588 C CA . ARG A 1 189 ? -18.135 1.632 1.399 1.00 94.50 189 ARG A CA 1
ATO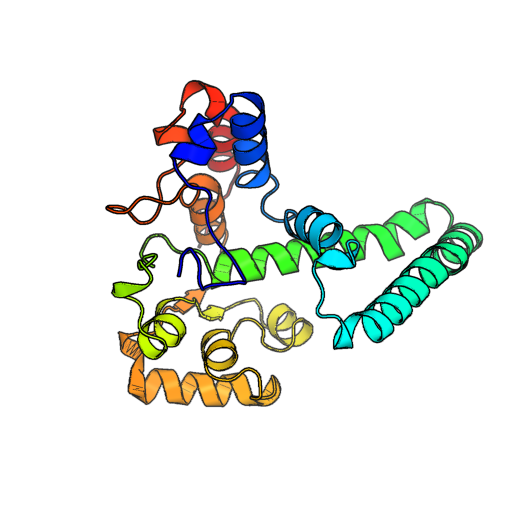M 1589 C C . ARG A 1 189 ? -16.941 1.424 2.331 1.00 94.50 189 ARG A C 1
ATOM 1591 O O . ARG A 1 189 ? -16.585 2.350 3.053 1.00 94.50 189 ARG A O 1
ATOM 1598 N N . LEU A 1 190 ? -16.286 0.263 2.276 1.00 94.62 190 LEU A N 1
ATOM 1599 C CA . LEU A 1 190 ? -15.073 -0.028 3.046 1.00 94.62 190 LEU A CA 1
ATOM 1600 C C . LEU A 1 190 ? -13.970 0.985 2.727 1.00 94.62 190 LEU A C 1
ATOM 1602 O O . LEU A 1 190 ? -13.399 1.596 3.630 1.00 94.62 190 LEU A O 1
ATOM 1606 N N . MET A 1 191 ? -13.716 1.221 1.437 1.00 95.00 191 MET A N 1
ATOM 1607 C CA . MET A 1 191 ? -12.727 2.208 0.999 1.00 95.00 191 MET A CA 1
ATOM 1608 C C . MET A 1 191 ? -13.064 3.611 1.515 1.00 95.00 191 MET A C 1
ATOM 1610 O O . MET A 1 191 ? -12.186 4.309 2.015 1.00 95.00 191 MET A O 1
ATOM 1614 N N . LYS A 1 192 ? -14.335 4.020 1.445 1.00 95.31 192 LYS A N 1
ATOM 1615 C CA . LYS A 1 192 ? -14.810 5.321 1.931 1.00 95.31 192 LYS A CA 1
ATOM 1616 C C . LYS A 1 192 ? -14.618 5.466 3.436 1.00 95.31 192 LYS A C 1
ATOM 1618 O O . LYS A 1 192 ? -14.134 6.506 3.879 1.00 95.31 192 LYS A O 1
ATOM 1623 N N . THR A 1 193 ? -14.933 4.436 4.218 1.00 94.69 193 THR A N 1
ATOM 1624 C CA . THR A 1 193 ? -14.674 4.410 5.663 1.00 94.69 193 THR A CA 1
ATOM 1625 C C . THR A 1 193 ? -13.190 4.615 5.950 1.00 94.69 193 THR A C 1
ATOM 1627 O O . THR A 1 193 ? -12.831 5.525 6.697 1.00 94.69 193 THR A O 1
ATOM 1630 N N . ILE A 1 194 ? -12.308 3.841 5.315 1.00 94.50 194 ILE A N 1
ATOM 1631 C CA . ILE A 1 194 ? -10.878 3.938 5.612 1.00 94.50 194 ILE A CA 1
ATOM 1632 C C . ILE A 1 194 ? -10.303 5.302 5.193 1.00 94.50 194 ILE A C 1
ATOM 1634 O O . ILE A 1 194 ? -9.545 5.906 5.951 1.00 94.50 194 ILE A O 1
ATOM 1638 N N . LEU A 1 195 ? -10.691 5.808 4.019 1.00 94.94 195 LEU A N 1
ATOM 1639 C CA . LEU A 1 195 ? -10.177 7.059 3.452 1.00 94.94 195 LEU A CA 1
ATOM 1640 C C . LEU A 1 195 ? -10.771 8.334 4.062 1.00 94.94 195 LEU A C 1
ATOM 1642 O O . LEU A 1 195 ? -10.293 9.421 3.746 1.00 94.94 195 LEU A O 1
ATOM 1646 N N . THR A 1 196 ? -11.840 8.237 4.861 1.00 94.81 196 THR A N 1
ATOM 1647 C CA . THR A 1 196 ? -12.519 9.429 5.405 1.00 94.81 196 THR A CA 1
ATOM 1648 C C . THR A 1 196 ? -12.701 9.418 6.919 1.00 94.81 196 THR A C 1
ATOM 1650 O O . THR A 1 196 ? -12.997 10.471 7.489 1.00 94.81 196 THR A O 1
ATOM 1653 N N . ILE A 1 197 ? -12.492 8.274 7.578 1.00 93.44 197 ILE A N 1
ATOM 1654 C CA . ILE A 1 197 ? -12.658 8.108 9.028 1.00 93.44 197 ILE A CA 1
ATOM 1655 C C . ILE A 1 197 ? -11.339 7.678 9.675 1.00 93.44 197 ILE A C 1
ATOM 1657 O O . ILE A 1 197 ? -10.881 8.331 10.609 1.00 93.44 197 ILE A O 1
ATOM 1661 N N . CYS A 1 198 ? -10.690 6.631 9.160 1.00 93.69 198 CYS A N 1
ATOM 1662 C CA . CYS A 1 198 ? -9.532 6.008 9.806 1.00 93.69 198 CYS A CA 1
ATOM 1663 C C . CYS A 1 198 ? -8.210 6.760 9.555 1.00 93.69 198 CYS A C 1
ATOM 1665 O O . CYS A 1 198 ? -7.347 6.267 8.818 1.00 93.69 198 CYS A O 1
ATOM 1667 N N . HIS A 1 199 ? -8.049 7.951 10.142 1.00 93.00 199 HIS A N 1
ATOM 1668 C CA . HIS A 1 199 ? -6.925 8.848 9.852 1.00 93.00 199 HIS A CA 1
ATOM 1669 C C . HIS A 1 199 ? -5.865 8.930 10.946 1.00 93.00 199 HIS A C 1
ATOM 1671 O O . HIS A 1 199 ? -4.702 8.651 10.673 1.00 93.00 199 HIS A O 1
ATOM 1677 N N . VAL A 1 200 ? -6.242 9.344 12.155 1.00 92.06 200 VAL A N 1
ATOM 1678 C CA . VAL A 1 200 ? -5.303 9.607 13.255 1.00 92.06 200 VAL A CA 1
ATOM 1679 C C . VAL A 1 200 ? -5.590 8.647 14.387 1.00 92.06 200 VAL A C 1
ATOM 1681 O O . VAL A 1 200 ? -6.755 8.402 14.684 1.00 92.06 200 VAL A O 1
ATOM 1684 N N . TYR A 1 201 ? -4.542 8.119 15.013 1.00 89.94 201 TYR A N 1
ATOM 1685 C CA . TYR A 1 201 ? -4.702 7.256 16.176 1.00 89.94 201 TYR A CA 1
ATOM 1686 C C . TYR A 1 201 ? -5.387 7.985 17.332 1.00 89.94 201 TYR A C 1
ATOM 1688 O O . TYR A 1 201 ? -5.028 9.119 17.670 1.00 89.94 201 TYR A O 1
ATOM 1696 N N . ASP A 1 202 ? -6.322 7.290 17.966 1.00 88.12 202 ASP A N 1
ATOM 1697 C CA . ASP A 1 202 ? -6.953 7.697 19.211 1.00 88.12 202 ASP A CA 1
ATOM 1698 C C . ASP A 1 202 ? -7.094 6.497 20.151 1.00 88.12 202 ASP A C 1
ATOM 1700 O O . ASP A 1 202 ? -7.399 5.394 19.706 1.00 88.12 202 ASP A O 1
ATOM 1704 N N . GLU A 1 203 ? -6.848 6.698 21.443 1.00 85.19 203 GLU A N 1
ATOM 1705 C CA . GLU A 1 203 ? -6.862 5.610 22.428 1.00 85.19 203 GLU A CA 1
ATOM 1706 C C . GLU A 1 203 ? -8.282 5.125 22.753 1.00 85.19 203 GLU A C 1
ATOM 1708 O O . GLU A 1 203 ? -8.474 3.944 23.031 1.00 85.19 203 GLU A O 1
ATOM 1713 N N . GLU A 1 204 ? -9.287 6.002 22.673 1.00 86.06 204 GLU A N 1
ATOM 1714 C CA . GLU A 1 204 ? -10.677 5.668 22.996 1.00 86.06 204 GLU A CA 1
ATOM 1715 C C . GLU A 1 204 ? -11.424 5.114 21.777 1.00 86.06 204 GLU A C 1
ATOM 1717 O O . GLU A 1 204 ? -12.208 4.171 21.893 1.00 86.06 204 GLU A O 1
ATOM 1722 N N . GLN A 1 205 ? -11.179 5.692 20.598 1.00 86.88 205 GLN A N 1
ATOM 1723 C CA . GLN A 1 205 ? -11.923 5.396 19.370 1.00 86.88 205 GLN A CA 1
ATOM 1724 C C . GLN A 1 205 ? -11.137 4.570 18.342 1.00 86.88 205 GLN A C 1
ATOM 1726 O O . GLN A 1 205 ? -11.669 4.258 17.276 1.00 86.88 205 GLN A O 1
ATOM 1731 N N . ASN A 1 206 ? -9.877 4.221 18.625 1.00 89.12 206 ASN A N 1
ATOM 1732 C CA . ASN A 1 206 ? -8.868 3.663 17.704 1.00 89.12 206 ASN A CA 1
ATOM 1733 C C . ASN A 1 206 ? -8.438 4.633 16.598 1.00 89.12 206 ASN A C 1
ATOM 1735 O O . ASN A 1 206 ? -7.243 4.803 16.342 1.00 89.12 206 ASN A O 1
ATOM 1739 N N . TYR A 1 207 ? -9.410 5.272 15.945 1.00 91.88 207 TYR A N 1
ATOM 1740 C CA . TYR A 1 207 ? -9.195 6.269 14.916 1.00 91.88 207 TYR A CA 1
ATOM 1741 C C . TYR A 1 207 ? -10.149 7.448 15.059 1.00 91.88 207 TYR A C 1
ATOM 1743 O O . TYR A 1 207 ? -11.349 7.261 15.224 1.00 91.88 207 TYR A O 1
ATOM 1751 N N . VAL A 1 208 ? -9.623 8.650 14.841 1.00 92.88 208 VAL A N 1
ATOM 1752 C CA . VAL A 1 208 ? -10.413 9.867 14.626 1.00 92.88 208 VAL A CA 1
ATOM 1753 C C . VAL A 1 208 ? -10.192 10.406 13.220 1.00 92.88 208 VAL A C 1
ATOM 1755 O O . VAL A 1 208 ? -9.111 10.263 12.630 1.00 92.88 208 VAL A O 1
ATOM 1758 N N . SER A 1 209 ? -11.228 11.038 12.672 1.00 94.75 209 SER A N 1
ATOM 1759 C CA . SER A 1 209 ? -11.177 11.609 11.327 1.00 94.75 209 SER A CA 1
ATOM 1760 C C . SER A 1 209 ? -10.492 12.977 11.320 1.00 94.75 209 SER A C 1
ATOM 1762 O O . SER A 1 209 ? -10.595 13.733 12.283 1.00 94.75 209 SER A O 1
ATOM 1764 N N . PHE A 1 210 ? -9.845 13.350 10.209 1.00 94.94 210 PHE A N 1
ATOM 1765 C CA . PHE A 1 210 ? -9.306 14.705 10.054 1.00 94.94 210 PHE A CA 1
ATOM 1766 C C . PHE A 1 210 ? -10.385 15.791 10.182 1.00 94.94 210 PHE A C 1
ATOM 1768 O O . PHE A 1 210 ? -10.114 16.841 10.756 1.00 94.94 210 PHE A O 1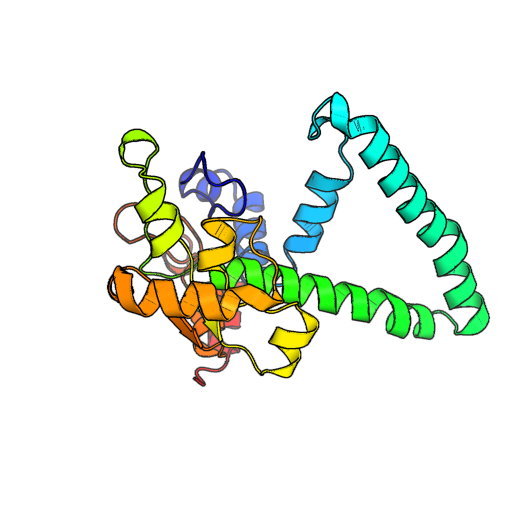
ATOM 1775 N N . GLU A 1 211 ? -11.610 15.527 9.713 1.00 92.88 211 GLU A N 1
ATOM 1776 C CA . GLU A 1 211 ? -12.733 16.470 9.821 1.00 92.88 211 GLU A CA 1
ATOM 1777 C C . GLU A 1 211 ? -13.121 16.774 11.270 1.00 92.88 211 GLU A C 1
ATOM 1779 O O . GLU A 1 211 ? -13.539 17.889 11.562 1.00 92.88 211 GLU A O 1
ATOM 1784 N N . GLU A 1 212 ? -12.949 15.814 12.176 1.00 92.50 212 GLU A N 1
ATOM 1785 C CA . GLU A 1 212 ? -13.224 16.003 13.600 1.00 92.50 212 GLU A CA 1
ATOM 1786 C C . GLU A 1 212 ? -12.147 16.858 14.278 1.00 92.50 212 GLU A C 1
ATOM 1788 O O . GLU A 1 212 ? -12.456 17.767 15.044 1.00 92.50 212 GLU A O 1
ATOM 1793 N N . ILE A 1 213 ? -10.873 16.602 13.969 1.00 91.50 213 ILE A N 1
ATOM 1794 C CA . ILE A 1 213 ? -9.742 17.246 14.656 1.00 91.50 213 ILE A CA 1
ATOM 1795 C C . ILE A 1 213 ? -9.273 18.556 14.006 1.00 91.50 213 ILE A C 1
ATOM 1797 O O . ILE A 1 213 ? -8.594 19.353 14.652 1.00 91.50 213 ILE A O 1
ATOM 1801 N N . ALA A 1 214 ? -9.576 18.774 12.725 1.00 93.19 214 ALA A N 1
ATOM 1802 C CA . ALA A 1 214 ? -9.229 19.976 11.966 1.00 93.19 214 ALA A CA 1
ATOM 1803 C C . ALA A 1 214 ? -10.259 20.242 10.850 1.00 93.19 214 ALA A C 1
ATOM 1805 O O . ALA A 1 214 ? -9.929 20.128 9.661 1.00 93.19 214 ALA A O 1
ATOM 1806 N N . PRO A 1 215 ? -11.504 20.613 11.200 1.00 91.62 215 PRO A N 1
ATOM 1807 C CA . PRO A 1 215 ? -12.583 20.814 10.230 1.0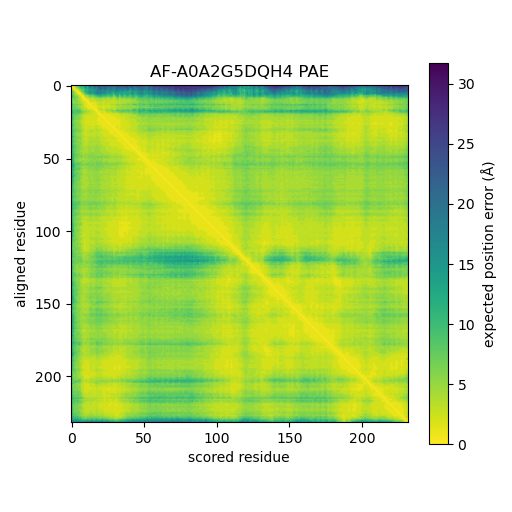0 91.62 215 PRO A CA 1
ATOM 1808 C C . PRO A 1 215 ? -12.245 21.862 9.160 1.00 91.62 215 PRO A C 1
ATOM 1810 O O . PRO A 1 215 ? -12.567 21.677 7.987 1.00 91.62 215 PRO A O 1
ATOM 1813 N N . GLU A 1 216 ? -11.536 22.931 9.533 1.00 91.25 216 GLU A N 1
ATOM 1814 C CA . GLU A 1 216 ? -11.190 24.036 8.628 1.00 91.25 216 GLU A CA 1
ATOM 1815 C C . GLU A 1 216 ? -10.239 23.620 7.492 1.00 91.25 216 GLU A C 1
ATOM 1817 O O . GLU A 1 216 ? -10.364 24.103 6.368 1.00 91.25 216 GLU A O 1
ATOM 1822 N N . ASP A 1 217 ? -9.324 22.681 7.751 1.00 92.19 217 ASP A N 1
ATOM 1823 C CA . ASP A 1 217 ? -8.358 22.194 6.757 1.00 92.19 217 ASP A CA 1
ATOM 1824 C C . ASP A 1 217 ? -8.835 20.935 6.012 1.00 92.19 217 ASP A C 1
ATOM 1826 O O . ASP A 1 217 ? -8.218 20.522 5.027 1.00 92.19 217 ASP A O 1
ATOM 1830 N N . SER A 1 218 ? -9.936 20.320 6.453 1.00 93.50 218 SER A N 1
ATOM 1831 C CA . SER A 1 218 ? -10.378 18.995 5.993 1.00 93.50 218 SER A CA 1
ATOM 1832 C C . SER A 1 218 ? -11.324 19.018 4.792 1.00 93.50 218 SER A C 1
ATOM 1834 O O . SER A 1 218 ? -11.929 17.999 4.454 1.00 93.50 218 SER A O 1
ATOM 1836 N N . GLN A 1 219 ? -11.399 20.145 4.079 1.00 94.81 219 GLN A N 1
ATOM 1837 C CA . GLN A 1 219 ? -12.145 20.264 2.819 1.00 94.81 219 GLN A CA 1
ATOM 1838 C C . GLN A 1 219 ? -11.826 19.145 1.801 1.00 94.81 219 GLN A C 1
ATOM 1840 O O . GLN A 1 219 ? -12.768 18.625 1.196 1.00 94.81 219 GLN A O 1
ATOM 1845 N N . PRO A 1 220 ? -10.562 18.690 1.625 1.00 95.69 220 PRO A N 1
ATOM 1846 C CA . PRO A 1 220 ? -10.263 17.565 0.736 1.00 95.69 220 PRO A CA 1
ATOM 1847 C C . PRO A 1 220 ? -10.945 16.253 1.150 1.00 95.69 220 PRO A C 1
ATOM 1849 O O . PRO A 1 220 ? -11.355 15.481 0.285 1.00 95.69 220 PRO A O 1
ATOM 1852 N N . ILE A 1 221 ? -11.094 16.006 2.456 1.00 96.38 221 ILE A N 1
ATOM 1853 C CA . ILE A 1 221 ? -11.743 14.799 2.989 1.00 96.38 221 ILE A CA 1
ATOM 1854 C C . ILE A 1 221 ? -13.254 14.884 2.813 1.00 96.38 221 ILE A C 1
ATOM 1856 O O . ILE A 1 221 ? -13.858 13.932 2.322 1.00 96.38 221 ILE A O 1
ATOM 1860 N N . ALA A 1 222 ? -13.849 16.043 3.107 1.00 94.56 222 ALA A N 1
ATOM 1861 C CA . ALA A 1 222 ? -15.277 16.266 2.907 1.00 94.56 222 ALA A CA 1
ATOM 1862 C C . ALA A 1 222 ? -15.666 16.088 1.428 1.00 94.56 222 ALA A C 1
ATOM 1864 O O . ALA A 1 222 ? -16.660 15.430 1.105 1.00 94.56 222 ALA A O 1
ATOM 1865 N N . PHE A 1 223 ? -14.842 16.614 0.513 1.00 95.06 223 PHE A N 1
ATOM 1866 C CA . PHE A 1 223 ? -15.006 16.395 -0.923 1.00 95.06 223 PHE A CA 1
ATOM 1867 C C . PHE A 1 223 ? -14.889 14.910 -1.290 1.00 95.06 223 PHE A C 1
ATOM 1869 O O . PHE A 1 223 ? -15.767 14.379 -1.970 1.00 95.06 223 PHE A O 1
ATOM 1876 N N . LEU A 1 224 ? -13.851 14.221 -0.804 1.00 94.75 224 LEU A N 1
ATOM 1877 C CA . LEU A 1 224 ? -13.653 12.792 -1.050 1.00 94.75 224 LEU A CA 1
ATOM 1878 C C . LEU A 1 224 ? -14.853 11.964 -0.568 1.00 94.75 224 LEU A C 1
ATOM 1880 O O . LEU A 1 224 ? -15.393 11.164 -1.329 1.00 94.75 224 LEU A O 1
ATOM 1884 N N . ARG A 1 225 ? -15.339 12.213 0.653 1.00 94.75 225 ARG A N 1
ATOM 1885 C CA . ARG A 1 225 ? -16.517 11.547 1.225 1.00 94.75 225 ARG A CA 1
ATOM 1886 C C . ARG A 1 225 ? -17.764 11.758 0.371 1.00 94.75 225 ARG A C 1
ATOM 1888 O O . ARG A 1 225 ? -18.541 10.823 0.196 1.00 94.75 225 ARG A O 1
ATOM 1895 N N . LYS A 1 226 ? -17.962 12.960 -0.172 1.00 94.94 226 LYS A N 1
ATOM 1896 C CA . LYS A 1 226 ? -19.097 13.263 -1.053 1.00 94.94 226 LYS A CA 1
ATOM 1897 C C . LYS A 1 226 ? -19.009 12.530 -2.394 1.00 94.94 226 LYS A C 1
ATOM 1899 O O . LYS A 1 226 ? -20.036 12.125 -2.926 1.00 94.94 226 LYS A O 1
ATOM 1904 N N . MET A 1 227 ? -17.804 12.383 -2.942 1.00 95.00 227 MET A N 1
ATOM 1905 C CA . MET A 1 227 ? -17.586 11.787 -4.264 1.00 95.00 227 MET A CA 1
ATOM 1906 C C . MET A 1 227 ? -17.533 10.257 -4.247 1.00 95.00 227 MET A C 1
ATOM 1908 O O . MET A 1 227 ? -17.810 9.627 -5.266 1.00 95.00 227 MET A O 1
ATOM 1912 N N . MET A 1 228 ? -17.157 9.650 -3.120 1.00 94.75 228 MET A N 1
ATOM 1913 C CA . MET A 1 228 ? -17.031 8.199 -3.020 1.00 94.75 228 MET A CA 1
ATOM 1914 C C . MET A 1 228 ? -18.395 7.497 -2.896 1.00 94.75 228 MET A C 1
ATOM 1916 O O . MET A 1 228 ? -19.216 7.916 -2.069 1.00 94.75 228 MET A O 1
ATOM 1920 N N . PRO A 1 229 ? -18.622 6.397 -3.645 1.00 93.88 229 PRO A N 1
ATOM 1921 C CA . PRO A 1 229 ? -19.857 5.621 -3.560 1.00 93.88 229 PRO A CA 1
ATOM 1922 C C . PRO A 1 229 ? -20.065 4.975 -2.184 1.00 93.88 229 PRO A C 1
ATOM 1924 O O . PRO A 1 229 ? -19.109 4.579 -1.521 1.00 93.88 229 PRO A O 1
ATOM 1927 N N . ASP A 1 230 ? -21.331 4.790 -1.804 1.00 91.56 230 ASP A N 1
ATOM 1928 C CA . ASP A 1 230 ? -21.743 4.062 -0.590 1.00 91.56 230 ASP A CA 1
ATOM 1929 C C . ASP A 1 230 ? -22.097 2.587 -0.855 1.00 91.56 230 ASP A C 1
ATOM 1931 O O . ASP A 1 230 ? -22.642 1.891 0.015 1.00 91.56 230 ASP A O 1
ATOM 1935 N N . THR A 1 231 ? -21.814 2.105 -2.068 1.00 90.12 231 THR A N 1
ATOM 1936 C CA . THR A 1 231 ? -22.126 0.743 -2.498 1.00 90.12 231 THR A CA 1
ATOM 1937 C C . THR A 1 231 ? -21.270 -0.280 -1.755 1.00 90.12 231 THR A C 1
ATOM 1939 O O . THR A 1 231 ? -20.059 -0.102 -1.578 1.00 90.12 231 THR A O 1
ATOM 1942 N N . ALA A 1 232 ? -21.950 -1.328 -1.287 1.00 79.12 232 ALA A N 1
ATOM 1943 C CA . ALA A 1 232 ? -21.355 -2.510 -0.679 1.00 79.12 232 ALA A CA 1
ATOM 1944 C C . ALA A 1 232 ? -21.168 -3.619 -1.716 1.00 79.12 232 ALA A C 1
ATOM 1946 O O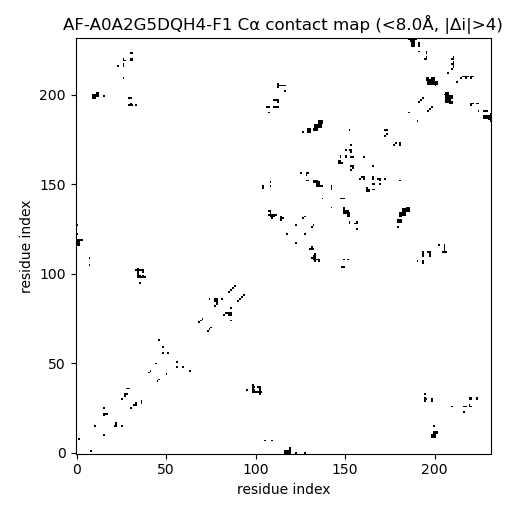 . ALA A 1 232 ? -21.882 -3.572 -2.746 1.00 79.12 232 ALA A O 1
#